Protein AF-A0AAV5KIX1-F1 (afdb_monomer)

Structure (mmCIF, N/CA/C/O backbone):
data_AF-A0AAV5KIX1-F1
#
_entry.id   AF-A0AAV5KIX1-F1
#
loop_
_atom_site.group_PDB
_atom_site.id
_atom_site.type_symbol
_atom_site.label_atom_id
_atom_site.label_alt_id
_atom_site.label_comp_id
_atom_site.label_asym_id
_atom_site.label_entity_id
_atom_site.label_seq_id
_atom_site.pdbx_PDB_ins_code
_atom_site.Cartn_x
_atom_site.Cartn_y
_atom_site.Cartn_z
_atom_site.occupancy
_atom_site.B_iso_or_equiv
_atom_site.auth_seq_id
_atom_site.auth_comp_id
_atom_site.auth_asym_id
_atom_site.auth_atom_id
_atom_site.pdbx_PDB_model_num
ATOM 1 N N . MET A 1 1 ? 51.586 -8.099 -49.760 1.00 73.31 1 MET A N 1
ATOM 2 C CA . MET A 1 1 ? 50.317 -7.514 -49.269 1.00 73.31 1 MET A CA 1
ATOM 3 C C . MET A 1 1 ? 50.149 -6.145 -49.907 1.00 73.31 1 MET A C 1
ATOM 5 O O . MET A 1 1 ? 51.036 -5.314 -49.736 1.00 73.31 1 MET A O 1
ATOM 9 N N . THR A 1 2 ? 49.080 -5.936 -50.672 1.00 96.75 2 THR A N 1
ATOM 10 C CA . THR A 1 2 ? 48.838 -4.678 -51.402 1.00 96.75 2 THR A CA 1
ATOM 11 C C . THR A 1 2 ? 48.360 -3.567 -50.458 1.00 96.75 2 THR A C 1
ATOM 13 O O . THR A 1 2 ? 47.894 -3.835 -49.346 1.00 96.75 2 THR A O 1
ATOM 16 N N . ALA A 1 3 ? 48.478 -2.304 -50.882 1.00 96.44 3 ALA A N 1
ATOM 17 C CA . ALA A 1 3 ? 48.000 -1.152 -50.108 1.00 96.44 3 ALA A CA 1
ATOM 18 C C . ALA A 1 3 ? 46.496 -1.257 -49.783 1.00 96.44 3 ALA A C 1
ATOM 20 O O . ALA A 1 3 ? 46.071 -0.962 -48.666 1.00 96.44 3 ALA A O 1
ATOM 21 N N . GLU A 1 4 ? 45.708 -1.781 -50.720 1.00 96.56 4 GLU A N 1
ATOM 22 C CA . GLU A 1 4 ? 44.271 -1.994 -50.555 1.00 96.56 4 GLU A CA 1
ATOM 23 C C . GLU A 1 4 ? 43.946 -3.032 -49.468 1.00 96.56 4 GLU A C 1
ATOM 25 O O . GLU A 1 4 ? 43.082 -2.806 -48.620 1.00 96.56 4 GLU A O 1
ATOM 30 N N . GLN A 1 5 ? 44.688 -4.145 -49.419 1.00 97.06 5 GLN A N 1
ATOM 31 C CA . GLN A 1 5 ? 44.529 -5.157 -48.369 1.00 97.06 5 GLN A CA 1
ATOM 32 C C . GLN A 1 5 ? 44.803 -4.575 -46.972 1.00 97.06 5 GLN A C 1
ATOM 34 O O . GLN A 1 5 ? 44.091 -4.894 -46.017 1.00 97.06 5 GLN A O 1
ATOM 39 N N . ARG A 1 6 ? 45.796 -3.682 -46.846 1.00 96.94 6 ARG A N 1
ATOM 40 C CA . ARG A 1 6 ? 46.077 -2.972 -45.585 1.00 96.94 6 ARG A CA 1
ATOM 41 C C . ARG A 1 6 ? 44.932 -2.033 -45.199 1.00 96.94 6 ARG A C 1
ATOM 43 O O . ARG A 1 6 ? 44.524 -2.037 -44.040 1.00 96.94 6 ARG A O 1
ATOM 50 N N . ALA A 1 7 ? 44.389 -1.276 -46.154 1.00 97.19 7 ALA A N 1
ATOM 51 C CA . ALA A 1 7 ? 43.260 -0.376 -45.916 1.00 97.19 7 ALA A CA 1
ATOM 52 C C . ALA A 1 7 ? 42.011 -1.136 -45.438 1.00 97.19 7 ALA A C 1
ATOM 54 O O . ALA A 1 7 ? 41.431 -0.776 -44.412 1.00 97.19 7 ALA A O 1
ATOM 55 N N . ARG A 1 8 ? 41.658 -2.249 -46.099 1.00 97.56 8 ARG A N 1
ATOM 56 C CA . ARG A 1 8 ? 40.534 -3.110 -45.690 1.00 97.56 8 ARG A CA 1
ATOM 57 C C . ARG A 1 8 ? 40.723 -3.668 -44.277 1.00 97.56 8 ARG A C 1
ATOM 59 O O . ARG A 1 8 ? 39.806 -3.596 -43.462 1.00 97.56 8 ARG A O 1
ATOM 66 N N . ARG A 1 9 ? 41.922 -4.166 -43.947 1.00 97.19 9 ARG A N 1
ATOM 67 C CA . ARG A 1 9 ? 42.233 -4.666 -42.594 1.00 97.19 9 ARG A CA 1
ATOM 68 C C . ARG A 1 9 ? 42.094 -3.573 -41.531 1.00 97.19 9 ARG A C 1
ATOM 70 O O . ARG A 1 9 ? 41.553 -3.830 -40.456 1.00 97.19 9 ARG A O 1
ATOM 77 N N . ASN A 1 10 ? 42.561 -2.361 -41.823 1.00 97.56 10 ASN A N 1
ATOM 78 C CA . ASN A 1 10 ? 42.445 -1.228 -40.907 1.00 97.56 10 ASN A CA 1
ATOM 79 C C . ASN A 1 10 ? 40.988 -0.817 -40.684 1.00 97.56 10 ASN A C 1
ATOM 81 O O . ASN A 1 10 ? 40.610 -0.548 -39.544 1.00 97.56 10 ASN A O 1
ATOM 85 N N . GLU A 1 11 ? 40.162 -0.825 -41.730 1.00 98.06 11 GLU A N 1
ATOM 86 C CA . GLU A 1 11 ? 38.740 -0.503 -41.600 1.00 98.06 11 GLU A CA 1
ATOM 87 C C . GLU A 1 11 ? 37.986 -1.567 -40.791 1.00 98.06 11 GLU A C 1
ATOM 89 O O . GLU A 1 11 ? 37.253 -1.221 -39.866 1.00 98.06 11 GLU A O 1
ATOM 94 N N . ILE A 1 12 ? 38.249 -2.860 -41.019 1.00 97.94 12 ILE A N 1
ATOM 95 C CA . ILE A 1 12 ? 37.683 -3.948 -40.200 1.00 97.94 12 ILE A CA 1
ATOM 96 C C . ILE A 1 12 ? 38.060 -3.767 -38.722 1.00 97.94 12 ILE A C 1
ATOM 98 O O . ILE A 1 12 ? 37.201 -3.830 -37.840 1.00 97.94 12 ILE A O 1
ATOM 102 N N . ASN A 1 13 ? 39.332 -3.473 -38.437 1.00 97.75 13 ASN A N 1
ATOM 103 C CA . ASN A 1 13 ? 39.791 -3.211 -37.073 1.00 97.75 13 ASN A CA 1
ATOM 104 C C . ASN A 1 13 ? 39.105 -1.981 -36.462 1.00 97.75 13 ASN A C 1
ATOM 106 O O . ASN A 1 13 ? 38.747 -1.993 -35.282 1.00 97.75 13 ASN A O 1
ATOM 110 N N . ARG A 1 14 ? 38.899 -0.919 -37.248 1.00 98.06 14 ARG A N 1
ATOM 111 C CA . ARG A 1 14 ? 38.199 0.294 -36.814 1.00 98.06 14 ARG A CA 1
ATOM 112 C C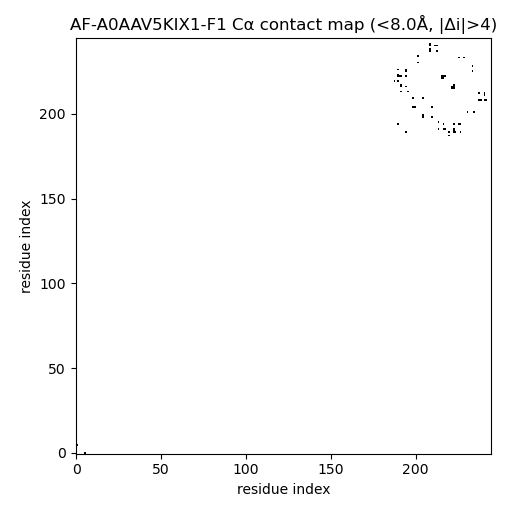 . ARG A 1 14 ? 36.746 -0.004 -36.455 1.00 98.06 14 ARG A C 1
ATOM 114 O O . ARG A 1 14 ? 36.297 0.424 -35.393 1.00 98.06 14 ARG A O 1
ATOM 121 N N . GLN A 1 15 ? 36.032 -0.747 -37.296 1.00 97.81 15 GLN A N 1
ATOM 122 C CA . GLN A 1 15 ? 34.640 -1.127 -37.047 1.00 97.81 15 GLN A CA 1
ATOM 123 C C . GLN A 1 15 ? 34.518 -2.068 -35.847 1.00 97.81 15 GLN A C 1
ATOM 125 O O . GLN A 1 15 ? 33.671 -1.853 -34.983 1.00 97.81 15 GLN A O 1
ATOM 130 N N . SER A 1 16 ? 35.433 -3.032 -35.708 1.00 97.81 16 SER A N 1
ATOM 131 C CA . SER A 1 16 ? 35.498 -3.902 -34.528 1.00 97.81 16 SER A CA 1
ATOM 132 C C . SER A 1 16 ? 35.703 -3.099 -33.236 1.00 97.81 16 SER A C 1
ATOM 134 O O . SER A 1 16 ? 34.993 -3.313 -32.255 1.00 97.81 16 SER A O 1
ATOM 136 N N . ARG A 1 17 ? 36.610 -2.109 -33.238 1.00 97.88 17 ARG A N 1
ATOM 137 C CA . ARG A 1 17 ? 36.827 -1.213 -32.086 1.00 97.88 17 ARG A CA 1
ATOM 138 C C . ARG A 1 17 ? 35.599 -0.360 -31.769 1.00 97.88 17 ARG A C 1
ATOM 140 O O . ARG A 1 17 ? 35.278 -0.202 -30.596 1.00 97.88 17 ARG A O 1
ATOM 147 N N . LYS A 1 18 ? 34.906 0.172 -32.783 1.00 98.00 18 LYS A N 1
ATOM 148 C CA . LYS A 1 18 ? 33.653 0.924 -32.594 1.00 98.00 18 LYS A CA 1
ATOM 149 C C . LYS A 1 18 ? 32.563 0.047 -31.978 1.00 98.00 18 LYS A C 1
ATOM 151 O O . LYS A 1 18 ? 31.965 0.459 -30.992 1.00 98.00 18 LYS A O 1
ATOM 156 N N . LYS A 1 19 ? 32.364 -1.169 -32.501 1.00 98.00 19 LYS A N 1
ATOM 157 C CA . LYS A 1 19 ? 31.385 -2.128 -31.970 1.00 98.00 19 LYS A CA 1
ATOM 158 C C . LYS A 1 19 ? 31.661 -2.445 -30.500 1.00 98.00 19 LYS A C 1
ATOM 160 O O . LYS A 1 19 ? 30.783 -2.246 -29.671 1.00 98.00 19 LYS A O 1
ATOM 165 N N . LYS A 1 20 ? 32.903 -2.821 -30.168 1.00 98.31 20 LYS A N 1
ATOM 166 C CA . LYS A 1 20 ? 33.315 -3.090 -28.779 1.00 98.31 20 LYS A CA 1
ATOM 167 C C . LYS A 1 20 ? 33.136 -1.874 -27.870 1.00 98.31 20 LYS A C 1
ATOM 169 O O . LYS A 1 20 ? 32.725 -2.016 -26.727 1.00 98.31 20 LYS A O 1
ATOM 174 N N . LYS A 1 21 ? 33.435 -0.667 -28.360 1.00 98.25 21 LYS A N 1
ATOM 175 C CA . LYS A 1 21 ? 33.237 0.566 -27.587 1.00 98.25 21 LYS A CA 1
ATOM 176 C C . LYS A 1 21 ? 31.757 0.801 -27.272 1.00 98.25 21 LYS A C 1
ATOM 178 O O . LYS A 1 21 ? 31.450 1.153 -26.140 1.00 98.25 21 LYS A O 1
ATOM 183 N N . ASN A 1 22 ? 30.871 0.604 -28.246 1.00 98.25 22 ASN A N 1
ATOM 184 C CA . ASN A 1 22 ? 29.431 0.762 -28.046 1.00 98.25 22 ASN A CA 1
ATOM 185 C C . ASN A 1 22 ? 28.890 -0.275 -27.055 1.00 98.25 22 ASN A C 1
ATOM 187 O O . ASN A 1 22 ? 28.155 0.091 -26.150 1.00 98.25 22 ASN A O 1
ATOM 191 N N . GLU A 1 23 ? 29.331 -1.527 -27.167 1.00 98.50 23 GLU A N 1
ATOM 192 C CA . GLU A 1 23 ? 28.972 -2.604 -26.236 1.00 98.50 23 GLU A CA 1
ATOM 193 C C . GLU A 1 23 ? 29.415 -2.291 -24.795 1.00 98.50 23 GLU A C 1
ATOM 195 O O . GLU A 1 23 ? 28.655 -2.469 -23.849 1.00 98.50 23 GLU A O 1
ATOM 200 N N . VAL A 1 24 ? 30.616 -1.731 -24.612 1.00 98.56 24 VAL A N 1
ATOM 201 C CA . VAL A 1 24 ? 31.089 -1.282 -23.291 1.00 98.56 24 VAL A CA 1
ATOM 202 C C . VAL A 1 24 ? 30.255 -0.124 -22.741 1.00 98.56 24 VAL A C 1
ATOM 204 O O . VAL A 1 24 ? 30.020 -0.076 -21.536 1.00 98.56 24 VAL A O 1
ATOM 207 N N . ILE A 1 25 ? 29.827 0.819 -23.585 1.00 98.56 25 ILE A N 1
ATOM 208 C CA . ILE A 1 25 ? 28.947 1.918 -23.158 1.00 98.56 25 ILE A CA 1
ATOM 209 C C . ILE A 1 25 ? 27.599 1.350 -22.705 1.00 98.56 25 ILE A C 1
ATOM 211 O O . ILE A 1 25 ? 27.168 1.638 -21.596 1.00 98.56 25 ILE A O 1
ATOM 215 N N . GLU A 1 26 ? 27.004 0.462 -23.500 1.00 98.56 26 GLU A N 1
ATOM 216 C CA . GLU A 1 26 ? 25.732 -0.182 -23.172 1.00 98.56 26 GLU A CA 1
ATOM 217 C C . GLU A 1 26 ? 25.805 -0.970 -21.854 1.00 98.56 26 GLU A C 1
ATOM 219 O O . GLU A 1 26 ? 24.922 -0.853 -21.005 1.00 98.56 26 GLU A O 1
ATOM 224 N N . MET A 1 27 ? 26.880 -1.736 -21.637 1.00 98.56 27 MET A N 1
ATOM 225 C CA . MET A 1 27 ? 27.087 -2.452 -20.375 1.00 98.56 27 MET A CA 1
ATOM 226 C C . MET A 1 27 ? 27.254 -1.504 -19.184 1.00 98.56 27 MET A C 1
ATOM 228 O O . MET A 1 27 ? 26.762 -1.804 -18.099 1.00 98.56 27 MET A O 1
ATOM 232 N N . LYS A 1 28 ? 27.922 -0.359 -19.364 1.00 98.56 28 LYS A N 1
ATOM 233 C CA . LYS A 1 28 ? 28.059 0.649 -18.303 1.00 98.56 28 LYS A CA 1
ATOM 234 C C . LYS A 1 28 ? 26.725 1.285 -17.942 1.00 98.56 28 LYS A C 1
ATOM 236 O O . LYS A 1 28 ? 26.455 1.457 -16.758 1.00 98.56 28 LYS A O 1
ATOM 241 N N . ASP A 1 29 ? 25.899 1.595 -18.933 1.00 98.62 29 ASP A N 1
ATOM 242 C CA . ASP A 1 29 ? 24.577 2.174 -18.700 1.00 98.62 29 ASP A CA 1
ATOM 243 C C . ASP A 1 29 ? 23.663 1.171 -17.982 1.00 98.62 29 ASP A C 1
ATOM 245 O O . ASP A 1 29 ? 22.997 1.528 -17.011 1.00 98.62 29 ASP A O 1
ATOM 249 N N . LYS A 1 30 ? 23.708 -0.110 -18.378 1.00 98.56 30 LYS A N 1
ATOM 250 C CA . LYS A 1 30 ? 23.016 -1.206 -17.677 1.00 98.56 30 LYS A CA 1
ATOM 251 C C . LYS A 1 30 ? 23.495 -1.368 -16.234 1.00 98.56 30 LYS A C 1
ATOM 253 O O . LYS A 1 30 ? 22.672 -1.494 -15.333 1.00 98.56 30 LYS A O 1
ATOM 258 N N . LEU A 1 31 ? 24.809 -1.335 -16.003 1.00 98.62 31 LEU A N 1
ATOM 259 C CA . LEU A 1 31 ? 25.380 -1.448 -14.660 1.00 98.62 31 LEU A CA 1
ATOM 260 C C . LEU A 1 31 ? 24.960 -0.275 -13.772 1.00 98.62 31 LEU A C 1
ATOM 262 O O . LEU A 1 31 ? 24.566 -0.486 -12.631 1.00 98.62 31 LEU A O 1
ATOM 266 N N . LYS A 1 32 ? 24.997 0.948 -14.310 1.00 98.56 32 LYS A N 1
ATOM 267 C CA . LYS A 1 32 ? 24.552 2.143 -13.594 1.00 98.56 32 LYS A CA 1
ATOM 268 C C . LYS A 1 32 ? 23.068 2.059 -13.240 1.00 98.56 32 LYS A C 1
ATOM 270 O O . LYS A 1 32 ? 22.705 2.337 -12.106 1.00 98.56 32 LYS A O 1
ATOM 275 N N . LYS A 1 33 ? 22.228 1.614 -14.181 1.00 98.50 33 LYS A N 1
ATOM 276 C CA . LYS A 1 33 ? 20.798 1.400 -13.932 1.00 98.50 33 LYS A CA 1
ATOM 277 C C . LYS A 1 33 ? 20.568 0.411 -12.784 1.00 98.50 33 LYS A C 1
ATOM 279 O O . LYS A 1 33 ? 19.817 0.724 -11.870 1.00 98.50 33 LYS A O 1
ATOM 284 N N . HIS A 1 34 ? 21.256 -0.730 -12.791 1.00 98.56 34 HIS A N 1
ATOM 285 C CA . HIS A 1 34 ? 21.171 -1.695 -11.692 1.00 98.56 34 HIS A CA 1
ATOM 286 C C . HIS A 1 34 ? 21.693 -1.142 -10.360 1.00 98.56 34 HIS A C 1
ATOM 288 O O . HIS A 1 34 ? 21.155 -1.466 -9.306 1.00 98.56 34 HIS A O 1
ATOM 294 N N . GLU A 1 35 ? 22.729 -0.304 -10.377 1.00 98.62 35 GLU A N 1
ATOM 295 C CA . GLU A 1 35 ? 23.225 0.349 -9.164 1.00 98.62 35 GLU A CA 1
ATOM 296 C C . GLU A 1 35 ? 22.175 1.294 -8.561 1.00 98.62 35 GLU A C 1
ATOM 298 O O . GLU A 1 35 ? 21.973 1.297 -7.345 1.00 98.62 35 GLU A O 1
ATOM 303 N N . ASP A 1 36 ? 21.488 2.066 -9.403 1.00 98.44 36 ASP A N 1
ATOM 304 C CA . ASP A 1 36 ? 20.423 2.973 -8.979 1.00 98.44 36 ASP A CA 1
ATOM 305 C C . ASP A 1 36 ? 19.189 2.193 -8.480 1.00 98.44 36 ASP A C 1
ATOM 307 O O . ASP A 1 36 ? 18.645 2.527 -7.428 1.00 98.44 36 ASP A O 1
ATOM 311 N N . GLU A 1 37 ? 18.815 1.091 -9.144 1.00 98.56 37 GLU A N 1
ATOM 312 C CA . GLU A 1 37 ? 17.777 0.156 -8.670 1.00 98.56 37 GLU A CA 1
ATOM 313 C C . GLU A 1 37 ? 18.120 -0.413 -7.281 1.00 98.56 37 GLU A C 1
ATOM 315 O O . GLU A 1 37 ? 17.289 -0.397 -6.375 1.00 98.56 37 GLU A O 1
ATOM 320 N N . MET A 1 38 ? 19.366 -0.847 -7.067 1.00 98.38 38 MET A N 1
ATOM 321 C CA . MET A 1 38 ? 19.819 -1.362 -5.769 1.00 98.38 38 MET A CA 1
ATOM 322 C C . MET A 1 38 ? 19.827 -0.293 -4.672 1.00 98.38 38 MET A C 1
ATOM 324 O O . MET A 1 38 ? 19.583 -0.608 -3.507 1.00 98.38 38 MET A O 1
ATOM 328 N N . LYS A 1 39 ? 20.119 0.969 -5.007 1.00 98.50 39 LYS A N 1
ATOM 329 C CA . LYS A 1 39 ? 20.003 2.082 -4.052 1.00 98.50 39 LYS A CA 1
ATOM 330 C C . LYS A 1 39 ? 18.547 2.328 -3.679 1.00 98.50 39 LYS A C 1
ATOM 332 O O . LYS A 1 39 ? 18.270 2.485 -2.495 1.00 98.50 39 LYS A O 1
ATOM 337 N N . ASN A 1 40 ? 17.644 2.301 -4.656 1.00 98.31 40 ASN A N 1
ATOM 338 C CA . ASN A 1 40 ? 16.217 2.469 -4.410 1.00 98.31 40 ASN A CA 1
ATOM 339 C C . ASN A 1 40 ? 15.672 1.372 -3.485 1.00 98.31 40 ASN A C 1
ATOM 341 O O . ASN A 1 40 ? 15.064 1.678 -2.467 1.00 98.31 40 ASN A O 1
ATOM 345 N N . LEU A 1 41 ? 16.007 0.106 -3.760 1.00 98.31 41 LEU A N 1
ATOM 346 C CA . LEU A 1 41 ? 15.606 -1.026 -2.915 1.00 98.31 41 LEU A CA 1
ATOM 347 C C . LEU A 1 41 ? 16.143 -0.925 -1.480 1.00 98.31 41 LEU A C 1
ATOM 349 O O . LEU A 1 41 ? 15.484 -1.349 -0.536 1.00 98.31 41 LEU A O 1
ATOM 353 N N . ARG A 1 42 ? 17.342 -0.362 -1.284 1.00 98.38 42 ARG A N 1
ATOM 354 C CA . ARG A 1 42 ? 17.883 -0.130 0.067 1.00 98.38 42 ARG A CA 1
ATOM 355 C C . ARG A 1 42 ? 17.103 0.933 0.832 1.00 98.38 42 ARG A C 1
ATOM 357 O O . ARG A 1 42 ? 16.966 0.791 2.042 1.00 98.38 42 ARG A O 1
ATOM 364 N N . ILE A 1 43 ? 16.638 1.978 0.148 1.00 98.19 43 ILE A N 1
ATOM 365 C CA . ILE A 1 43 ? 15.811 3.030 0.750 1.00 98.19 43 ILE A CA 1
ATOM 366 C C . ILE A 1 43 ? 14.453 2.445 1.135 1.00 98.19 43 ILE A C 1
ATOM 368 O O . ILE A 1 43 ? 14.080 2.520 2.300 1.00 98.19 43 ILE A O 1
ATOM 372 N N . GLU A 1 44 ? 13.787 1.765 0.202 1.00 97.94 44 GLU A N 1
ATOM 373 C CA . GLU A 1 44 ? 12.492 1.116 0.439 1.00 97.94 44 GLU A CA 1
ATOM 374 C C . GLU A 1 44 ? 12.564 0.108 1.598 1.00 97.94 44 GLU A C 1
ATOM 376 O O . GLU A 1 44 ? 11.713 0.095 2.485 1.00 97.94 44 GLU A O 1
ATOM 381 N N . ASN A 1 45 ? 13.632 -0.695 1.665 1.00 97.69 45 ASN A N 1
ATOM 382 C CA . ASN A 1 45 ? 13.824 -1.624 2.776 1.00 97.69 45 ASN A CA 1
ATOM 383 C C . ASN A 1 45 ? 14.051 -0.903 4.117 1.00 97.69 45 ASN A C 1
ATOM 385 O O . ASN A 1 45 ? 13.598 -1.386 5.149 1.00 97.69 45 ASN A O 1
ATOM 389 N N . ALA A 1 46 ? 14.733 0.246 4.131 1.00 98.19 46 ALA A N 1
ATOM 390 C CA . ALA A 1 46 ? 14.911 1.031 5.353 1.00 98.19 46 ALA A CA 1
ATOM 391 C C . ALA A 1 46 ? 13.586 1.645 5.842 1.00 98.19 46 ALA A C 1
ATOM 393 O O . ALA A 1 46 ? 13.314 1.628 7.042 1.00 98.19 46 ALA A O 1
ATOM 394 N N . GLU A 1 47 ? 12.749 2.137 4.926 1.00 97.62 47 GLU A N 1
ATOM 395 C CA . GLU A 1 47 ? 11.405 2.643 5.233 1.00 97.62 47 GLU A CA 1
ATOM 396 C C . GLU A 1 47 ? 10.504 1.536 5.793 1.00 97.62 47 GLU A C 1
ATOM 398 O O . GLU A 1 47 ? 9.811 1.738 6.791 1.00 97.62 47 GLU A O 1
ATOM 403 N N . LEU A 1 48 ? 10.570 0.341 5.203 1.00 97.94 48 LEU A N 1
ATOM 404 C CA . LEU A 1 48 ? 9.815 -0.824 5.653 1.00 97.94 48 LEU A CA 1
ATOM 405 C C . LEU A 1 48 ? 10.232 -1.265 7.063 1.00 97.94 48 LEU A C 1
ATOM 407 O O . LEU A 1 48 ? 9.371 -1.542 7.900 1.00 97.94 48 LEU A O 1
ATOM 411 N N . GLU A 1 49 ? 11.532 -1.301 7.360 1.00 97.75 49 GLU A N 1
ATOM 412 C CA . GLU A 1 49 ? 12.012 -1.629 8.708 1.00 97.75 49 GLU A CA 1
ATOM 413 C C . GLU A 1 49 ? 11.599 -0.566 9.732 1.00 97.75 49 GLU A C 1
ATOM 415 O O . GLU A 1 49 ? 11.163 -0.915 10.829 1.00 97.75 49 GLU A O 1
ATOM 420 N N . HIS A 1 50 ? 11.646 0.719 9.370 1.00 97.75 50 HIS A N 1
ATOM 421 C CA . HIS A 1 50 ? 11.139 1.789 10.230 1.00 97.75 50 HIS A CA 1
ATOM 422 C C . HIS A 1 50 ? 9.635 1.630 10.510 1.00 97.75 50 HIS A C 1
ATOM 424 O O . HIS A 1 50 ? 9.204 1.723 11.659 1.00 97.75 50 HIS A O 1
ATOM 430 N N . ALA A 1 51 ? 8.832 1.326 9.484 1.00 97.56 51 ALA A N 1
ATOM 431 C CA . ALA A 1 51 ? 7.399 1.084 9.639 1.00 97.56 51 ALA A CA 1
ATOM 432 C C . ALA A 1 51 ? 7.108 -0.122 10.549 1.00 97.56 51 ALA A C 1
ATOM 434 O O . ALA A 1 51 ? 6.216 -0.053 11.392 1.00 97.56 51 ALA A O 1
ATOM 435 N N . LYS A 1 52 ? 7.881 -1.212 10.438 1.00 97.94 52 LYS A N 1
ATOM 436 C CA . LYS A 1 52 ? 7.749 -2.370 11.338 1.00 97.94 52 LYS A CA 1
ATOM 437 C C . LYS A 1 52 ? 8.047 -2.023 12.791 1.00 97.94 52 LYS A C 1
ATOM 439 O O . LYS A 1 52 ? 7.320 -2.482 13.666 1.00 97.94 52 LYS A O 1
ATOM 444 N N . VAL A 1 53 ? 9.100 -1.244 13.046 1.00 98.12 53 VAL A N 1
ATOM 445 C CA . VAL A 1 53 ? 9.436 -0.799 14.406 1.00 98.12 53 VAL A CA 1
ATOM 446 C C . VAL A 1 53 ? 8.303 0.058 14.967 1.00 98.12 53 VAL A C 1
ATOM 448 O O . VAL A 1 53 ? 7.807 -0.245 16.046 1.00 98.12 53 VAL A O 1
ATOM 451 N N . SER A 1 54 ? 7.818 1.035 14.194 1.00 97.56 54 SER A N 1
ATOM 452 C CA . SER A 1 54 ? 6.695 1.897 14.588 1.00 97.56 54 SER A CA 1
ATOM 453 C C . SER A 1 54 ? 5.432 1.095 14.922 1.00 97.56 54 SER A C 1
ATOM 455 O O . SER A 1 54 ? 4.830 1.298 15.971 1.00 97.56 54 SER A O 1
ATOM 457 N N . MET A 1 55 ? 5.042 0.138 14.071 1.00 97.19 55 MET A N 1
ATOM 458 C CA . MET A 1 55 ? 3.891 -0.733 14.349 1.00 97.19 55 MET A CA 1
ATOM 459 C C . MET A 1 55 ? 4.123 -1.629 15.573 1.00 97.19 55 MET A C 1
ATOM 461 O O . MET A 1 55 ? 3.190 -1.912 16.321 1.00 97.19 55 MET A O 1
ATOM 465 N N . GLY A 1 56 ? 5.360 -2.082 15.793 1.00 97.81 56 GLY A N 1
ATOM 466 C CA . GLY A 1 56 ? 5.730 -2.848 16.982 1.00 97.81 56 GLY A CA 1
ATOM 467 C C . GLY A 1 56 ? 5.545 -2.049 18.274 1.00 97.81 56 GLY A C 1
ATOM 468 O O . GLY A 1 56 ? 4.994 -2.573 19.242 1.00 97.81 56 GLY A O 1
ATOM 469 N N . GLU A 1 57 ? 5.942 -0.776 18.276 1.00 97.44 57 GLU A N 1
ATOM 470 C CA . GLU A 1 57 ? 5.743 0.141 19.405 1.00 97.44 57 GLU A CA 1
ATOM 471 C C . GLU A 1 57 ? 4.252 0.402 19.671 1.00 97.44 57 GLU A C 1
ATOM 473 O O . GLU A 1 57 ? 3.810 0.344 20.820 1.00 97.44 57 GLU A O 1
ATOM 478 N N . GLU A 1 58 ? 3.450 0.612 18.622 1.00 97.50 58 GLU A N 1
ATOM 479 C CA . GLU A 1 58 ? 1.995 0.773 18.746 1.00 97.50 58 GLU A CA 1
ATOM 480 C C . GLU A 1 58 ? 1.322 -0.477 19.331 1.00 97.50 58 GLU A C 1
ATOM 482 O O . GLU A 1 58 ? 0.493 -0.371 20.238 1.00 97.50 58 GLU A O 1
ATOM 487 N N . LEU A 1 59 ? 1.707 -1.673 18.874 1.00 97.69 59 LEU A N 1
ATOM 488 C CA . LEU A 1 59 ? 1.202 -2.936 19.422 1.00 97.69 59 LE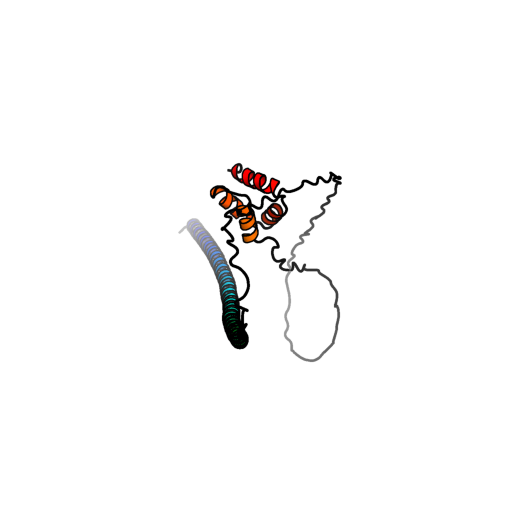U A CA 1
ATOM 489 C C . LEU A 1 59 ? 1.581 -3.114 20.895 1.00 97.69 59 LEU A C 1
ATOM 491 O O . LEU A 1 59 ? 0.765 -3.586 21.693 1.00 97.69 59 LEU A O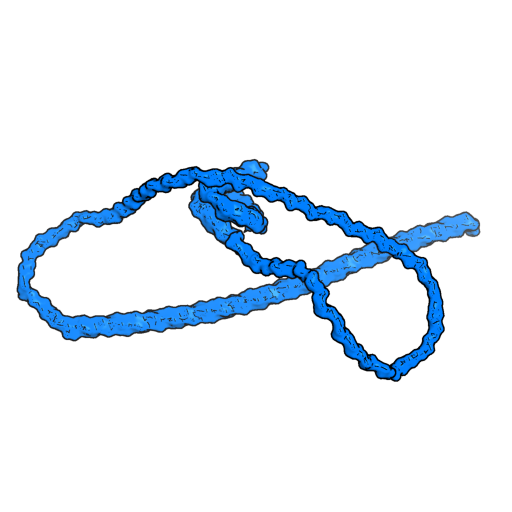 1
ATOM 495 N N . GLN A 1 60 ? 2.794 -2.716 21.279 1.00 98.00 60 GLN A N 1
ATOM 496 C CA . GLN A 1 60 ? 3.223 -2.749 22.673 1.00 98.00 60 GLN A CA 1
ATOM 497 C C . GLN A 1 60 ? 2.402 -1.779 23.535 1.00 98.00 60 GLN A C 1
ATOM 499 O O . GLN A 1 60 ? 1.957 -2.152 24.622 1.00 98.00 60 GLN A O 1
ATOM 504 N N . ALA A 1 61 ? 2.144 -0.564 23.042 1.00 97.56 61 ALA A N 1
ATOM 505 C CA . ALA A 1 61 ? 1.308 0.416 23.730 1.00 97.56 61 ALA A CA 1
ATOM 506 C C . ALA A 1 61 ? -0.139 -0.078 23.892 1.00 97.56 61 ALA A C 1
ATOM 508 O O . ALA A 1 61 ? -0.703 0.011 24.983 1.00 97.56 61 ALA A O 1
ATOM 509 N N . LEU A 1 62 ? -0.725 -0.660 22.840 1.00 97.81 62 LEU A N 1
ATOM 510 C CA . LEU A 1 62 ? -2.063 -1.256 22.892 1.00 97.81 62 LEU A CA 1
ATOM 511 C C . LEU A 1 62 ? -2.140 -2.419 23.884 1.00 97.81 62 LEU A C 1
ATOM 513 O O . LEU A 1 62 ? -3.120 -2.529 24.620 1.00 97.81 62 LEU A O 1
ATOM 517 N N . THR A 1 63 ? -1.100 -3.252 23.945 1.00 97.50 63 THR A N 1
ATOM 518 C CA . THR A 1 63 ? -1.015 -4.348 24.922 1.00 97.50 63 THR A CA 1
ATOM 519 C C . THR A 1 63 ? -1.010 -3.802 26.350 1.00 97.50 63 THR A C 1
ATOM 521 O O . THR A 1 63 ? -1.802 -4.244 27.175 1.00 97.50 63 THR A O 1
ATOM 524 N N . ALA A 1 64 ? -0.215 -2.765 26.625 1.00 98.19 64 ALA A N 1
ATOM 525 C CA . ALA A 1 64 ? -0.186 -2.133 27.944 1.00 98.19 64 ALA A CA 1
ATOM 526 C C . ALA A 1 64 ? -1.538 -1.504 28.336 1.00 98.19 64 ALA A C 1
ATOM 528 O O . ALA A 1 64 ? -1.955 -1.589 29.492 1.00 98.19 64 ALA A O 1
ATOM 529 N N . VAL A 1 65 ? -2.246 -0.887 27.382 1.00 98.38 65 VAL A N 1
ATOM 530 C CA . VAL A 1 65 ? -3.599 -0.351 27.615 1.00 98.38 65 VAL A CA 1
ATOM 531 C C . VAL A 1 65 ? -4.591 -1.477 27.915 1.00 98.38 65 VAL A C 1
ATOM 533 O O . VAL A 1 65 ? -5.395 -1.338 28.835 1.00 98.38 65 VAL A O 1
ATOM 536 N N . LYS A 1 66 ? -4.521 -2.594 27.183 1.00 98.44 66 LYS A N 1
ATOM 537 C CA . LYS A 1 66 ? -5.359 -3.775 27.420 1.00 98.44 66 LYS A CA 1
ATOM 538 C C . LYS A 1 66 ? -5.159 -4.327 28.831 1.00 98.44 66 LYS A C 1
ATOM 540 O O . LYS A 1 66 ? -6.142 -4.509 29.542 1.00 98.44 66 LYS A O 1
ATOM 545 N N . ASP A 1 67 ? -3.911 -4.530 29.242 1.00 98.19 67 ASP A N 1
ATOM 546 C CA . ASP A 1 67 ? -3.578 -5.068 30.567 1.00 98.19 67 ASP A CA 1
ATOM 547 C C . ASP A 1 67 ? -4.080 -4.145 31.687 1.00 98.19 67 ASP A C 1
ATOM 549 O O . ASP A 1 67 ? -4.616 -4.603 32.698 1.00 98.19 67 ASP A O 1
ATOM 553 N N . LYS A 1 68 ? -3.979 -2.824 31.485 1.00 98.44 68 LYS A N 1
ATOM 554 C CA . LYS A 1 68 ? -4.528 -1.841 32.422 1.00 98.44 68 LYS A CA 1
ATOM 555 C C . LYS A 1 68 ? -6.054 -1.933 32.523 1.00 98.44 68 LYS A C 1
ATOM 557 O O . LYS A 1 68 ? -6.579 -1.970 33.629 1.00 98.44 68 LYS A O 1
ATOM 562 N N . LEU A 1 69 ? -6.761 -2.007 31.395 1.00 98.31 69 LEU A N 1
ATOM 563 C CA . LEU A 1 69 ? -8.223 -2.132 31.389 1.00 98.31 69 LEU A CA 1
ATOM 564 C C . LEU A 1 69 ? -8.701 -3.442 32.028 1.00 98.31 69 LEU A C 1
ATOM 566 O O . LEU A 1 69 ? -9.720 -3.447 32.713 1.00 98.31 69 LEU A O 1
ATOM 570 N N . GLU A 1 70 ? -7.978 -4.546 31.825 1.00 98.50 70 GLU A N 1
ATOM 571 C CA . GLU A 1 70 ? -8.272 -5.822 32.491 1.00 98.50 70 GLU A CA 1
ATOM 572 C C . GLU A 1 70 ? -8.094 -5.720 34.012 1.00 98.50 70 GLU A C 1
ATOM 574 O O . GLU A 1 70 ? -8.937 -6.223 34.756 1.00 98.50 70 GLU A O 1
ATOM 579 N N . SER A 1 71 ? -7.053 -5.020 34.472 1.00 98.44 71 SER A N 1
ATOM 580 C CA . SER A 1 71 ? -6.848 -4.726 35.894 1.00 98.44 71 SER A CA 1
ATOM 581 C C . SER A 1 71 ? -7.982 -3.873 36.472 1.00 98.44 71 SER A C 1
ATOM 583 O O . SER A 1 71 ? -8.565 -4.249 37.489 1.00 98.44 71 SER A O 1
ATOM 585 N N . ASP A 1 72 ? -8.330 -2.762 35.815 1.00 98.44 72 ASP A N 1
ATOM 586 C CA . ASP A 1 72 ? -9.397 -1.853 36.260 1.00 98.44 72 ASP A CA 1
ATOM 587 C C . ASP A 1 72 ? -10.753 -2.589 36.322 1.00 98.44 72 ASP A C 1
ATOM 589 O O . ASP A 1 72 ? -11.532 -2.433 37.264 1.00 98.44 72 ASP A O 1
ATOM 593 N N . LEU A 1 73 ? -11.035 -3.455 35.341 1.00 98.44 73 LEU A N 1
ATOM 594 C CA . LEU A 1 73 ? -12.247 -4.273 35.314 1.00 98.44 73 LEU A CA 1
ATOM 595 C C . LEU A 1 73 ? -12.334 -5.224 36.517 1.00 98.44 73 LEU A C 1
ATOM 597 O O . LEU A 1 73 ? -13.423 -5.442 37.052 1.00 98.44 73 LEU A O 1
ATOM 601 N N . GLU A 1 74 ? -11.214 -5.813 36.932 1.00 98.44 74 GLU A N 1
ATOM 602 C CA . GLU A 1 74 ? -11.183 -6.719 38.079 1.00 98.44 74 GLU A CA 1
ATOM 603 C C . GLU A 1 74 ? -11.379 -5.971 39.405 1.00 98.44 74 GLU A C 1
ATOM 605 O O . GLU A 1 74 ? -12.100 -6.452 40.283 1.00 98.44 74 GLU A O 1
ATOM 610 N N . GLU A 1 75 ? -10.841 -4.754 39.522 1.00 98.31 75 GLU A N 1
ATOM 611 C CA . GLU A 1 75 ? -11.098 -3.867 40.660 1.00 98.31 75 GLU A CA 1
ATOM 612 C C . GLU A 1 75 ? -12.592 -3.524 40.772 1.00 98.31 75 GLU A C 1
ATOM 614 O O . GLU A 1 75 ? -13.197 -3.731 41.829 1.00 98.31 75 GLU A O 1
ATOM 619 N N . PHE A 1 76 ? -13.233 -3.133 39.664 1.00 98.50 76 PHE A N 1
ATOM 620 C CA . PHE A 1 76 ? -14.674 -2.856 39.643 1.00 98.50 76 PHE A CA 1
ATOM 621 C C . PHE A 1 76 ? -15.528 -4.070 40.026 1.00 98.50 76 PHE A C 1
ATOM 623 O O . PHE A 1 76 ? -16.526 -3.928 40.741 1.00 98.50 76 PHE A O 1
ATOM 630 N N . LYS A 1 77 ? -15.162 -5.282 39.585 1.00 98.06 77 LYS A N 1
ATOM 631 C CA . LYS A 1 77 ? -15.861 -6.505 40.020 1.00 98.06 77 LYS A CA 1
ATOM 632 C C . LYS A 1 77 ? -15.733 -6.706 41.525 1.00 98.06 77 LYS A C 1
ATOM 634 O O . LYS A 1 77 ? -16.729 -7.017 42.179 1.00 98.06 77 LYS A O 1
ATOM 639 N N . GLN A 1 78 ? -14.541 -6.492 42.077 1.00 98.38 78 GLN A N 1
ATOM 640 C CA . GLN A 1 78 ? -14.305 -6.630 43.508 1.00 98.38 78 GLN A CA 1
ATOM 641 C C . GLN A 1 78 ? -15.131 -5.617 44.317 1.00 98.38 78 GLN A C 1
ATOM 643 O O . GLN A 1 78 ? -15.704 -5.971 45.348 1.00 98.38 78 GLN A O 1
ATOM 648 N N . GLU A 1 79 ? -15.223 -4.366 43.862 1.00 98.38 79 GLU A N 1
ATOM 649 C CA . GLU A 1 79 ? -16.066 -3.341 44.490 1.00 98.38 79 GLU A CA 1
ATOM 650 C C . GLU A 1 79 ? -17.552 -3.694 44.438 1.00 98.38 79 GLU A C 1
ATOM 652 O O . GLU A 1 79 ? -18.241 -3.620 45.460 1.00 98.38 79 GLU A O 1
ATOM 657 N N . ARG A 1 80 ? -18.042 -4.146 43.278 1.00 98.25 80 ARG A N 1
ATOM 658 C CA . ARG A 1 80 ? -19.417 -4.633 43.120 1.00 98.25 80 ARG A CA 1
ATOM 659 C C . ARG A 1 80 ? -19.722 -5.755 44.112 1.00 98.25 80 ARG A C 1
ATOM 661 O O . ARG A 1 80 ? -20.778 -5.749 44.741 1.00 98.25 80 ARG A O 1
ATOM 668 N N . ASP A 1 81 ? -18.810 -6.709 44.270 1.00 98.06 81 ASP A N 1
ATOM 669 C CA . ASP A 1 81 ? -19.007 -7.852 45.162 1.00 98.06 81 ASP A CA 1
ATOM 670 C C . ASP A 1 81 ? -19.001 -7.430 46.639 1.00 98.06 81 ASP A C 1
ATOM 672 O O . ASP A 1 81 ? -19.848 -7.890 47.410 1.00 98.06 81 ASP A O 1
ATOM 676 N N . LYS A 1 82 ? -18.133 -6.482 47.023 1.00 97.88 82 LYS A N 1
ATOM 677 C CA . LYS A 1 82 ? -18.162 -5.852 48.357 1.00 97.88 82 LYS A CA 1
ATOM 678 C C . LYS A 1 82 ? -19.501 -5.155 48.616 1.00 97.88 82 LYS A C 1
ATOM 680 O O . LYS A 1 82 ? -20.083 -5.334 49.686 1.00 97.88 82 LYS A O 1
ATOM 685 N N . LEU A 1 83 ? -20.009 -4.391 47.647 1.00 97.69 83 LEU A N 1
ATOM 686 C CA . LEU A 1 83 ? -21.284 -3.682 47.775 1.00 97.69 83 LEU A CA 1
ATOM 687 C C . LEU A 1 83 ? -22.470 -4.653 47.878 1.00 97.69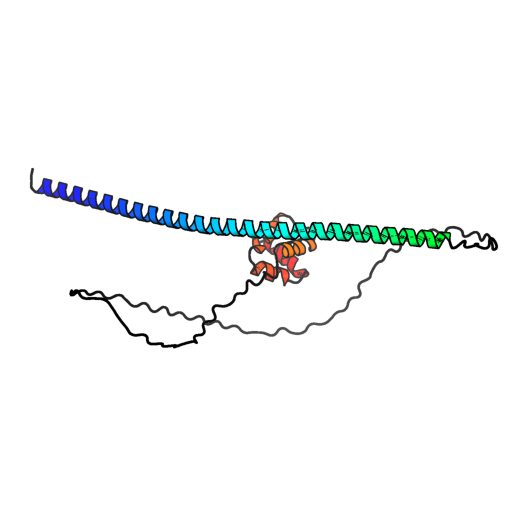 83 LEU A C 1
ATOM 689 O O . LEU A 1 83 ? -23.354 -4.464 48.713 1.00 97.69 83 LEU A O 1
ATOM 693 N N . ASN A 1 84 ? -22.467 -5.727 47.086 1.00 97.25 84 ASN A N 1
ATOM 694 C CA . ASN A 1 84 ? -23.472 -6.786 47.167 1.00 97.25 84 ASN A CA 1
ATOM 695 C C . ASN A 1 84 ? -23.465 -7.482 48.534 1.00 97.25 84 ASN A C 1
ATOM 697 O O . ASN A 1 84 ? -24.530 -7.714 49.107 1.00 97.25 84 ASN A O 1
ATOM 701 N N . ALA A 1 85 ? -22.285 -7.785 49.083 1.00 96.81 85 ALA A N 1
ATOM 702 C CA . ALA A 1 85 ? -22.162 -8.357 50.421 1.00 96.81 85 ALA A CA 1
ATOM 703 C C . ALA A 1 85 ? -22.708 -7.404 51.499 1.00 96.81 85 ALA A C 1
ATOM 705 O O . ALA A 1 85 ? -23.465 -7.828 52.372 1.00 96.81 85 ALA A O 1
ATOM 706 N N . PHE A 1 86 ? -22.394 -6.109 51.398 1.00 96.38 86 PHE A N 1
ATOM 707 C CA . PHE A 1 86 ? -22.925 -5.084 52.298 1.00 96.38 86 PHE A CA 1
ATOM 708 C C . PHE A 1 86 ? -24.459 -4.992 52.241 1.00 96.38 86 PHE A C 1
ATOM 710 O O . PHE A 1 86 ? -25.119 -4.941 53.279 1.00 96.38 86 PHE A O 1
ATOM 717 N N . LEU A 1 87 ? -25.045 -5.040 51.040 1.00 94.38 87 LEU A N 1
ATOM 718 C CA . LEU A 1 87 ? -26.499 -5.063 50.862 1.00 94.38 87 LEU A CA 1
ATOM 719 C C . LEU A 1 87 ? -27.145 -6.298 51.500 1.00 94.38 87 LEU A C 1
ATOM 721 O O . LEU A 1 87 ? -28.184 -6.169 52.148 1.00 94.38 87 LEU A O 1
ATOM 725 N N . GLN A 1 88 ? -26.542 -7.481 51.348 1.00 93.88 88 GLN A N 1
ATOM 726 C CA . GLN A 1 88 ? -27.048 -8.696 51.990 1.00 93.88 88 GLN A CA 1
ATOM 727 C C . GLN A 1 88 ? -27.027 -8.601 53.517 1.00 93.88 88 GLN A C 1
ATOM 729 O O . GLN A 1 88 ? -27.941 -9.114 54.156 1.00 93.88 88 GLN A O 1
ATOM 734 N N . GLU A 1 89 ? -26.034 -7.937 54.107 1.00 93.62 89 GLU A N 1
ATOM 735 C CA . GLU A 1 89 ? -25.971 -7.750 55.559 1.00 93.62 89 GLU A CA 1
ATOM 736 C C . GLU A 1 89 ? -27.071 -6.805 56.062 1.00 93.62 89 GLU A C 1
ATOM 738 O O . GLU A 1 89 ? -27.819 -7.153 56.974 1.00 93.62 89 GLU A O 1
ATOM 743 N N . LEU A 1 90 ? -27.282 -5.674 55.378 1.00 90.88 90 LEU A N 1
ATOM 744 C CA . LEU A 1 90 ? -28.384 -4.753 55.691 1.00 90.88 90 LEU A CA 1
ATOM 745 C C . LEU A 1 90 ? -29.772 -5.403 55.579 1.00 90.88 90 LEU A C 1
ATOM 747 O O . LEU A 1 90 ? -30.713 -4.984 56.257 1.00 90.88 90 LEU A O 1
ATOM 751 N N . LEU A 1 91 ? -29.921 -6.391 54.694 1.00 87.94 91 LEU A N 1
ATOM 752 C CA . LEU A 1 91 ? -31.150 -7.169 54.539 1.00 87.94 91 LEU A CA 1
ATOM 753 C C . LEU A 1 91 ? -31.368 -8.160 55.689 1.00 87.94 91 LEU A C 1
ATOM 755 O O . LEU A 1 91 ? -32.521 -8.417 56.022 1.00 87.94 91 LEU A O 1
ATOM 759 N N . LYS A 1 92 ? -30.305 -8.689 56.307 1.00 85.19 92 LYS A N 1
ATOM 760 C CA . LYS A 1 92 ? -30.409 -9.572 57.483 1.00 85.19 92 LYS A CA 1
ATOM 761 C C . LYS A 1 92 ? -30.764 -8.800 58.750 1.00 85.19 92 LYS A C 1
ATOM 763 O O . LYS A 1 92 ? -31.583 -9.272 59.528 1.00 85.19 92 LYS A O 1
ATOM 768 N N . ASP A 1 93 ? -30.192 -7.610 58.933 1.00 75.12 93 ASP A N 1
ATOM 769 C CA . ASP A 1 93 ? -30.446 -6.771 60.116 1.00 75.12 93 ASP A CA 1
ATOM 770 C C . ASP A 1 93 ? -31.875 -6.218 60.151 1.00 75.12 93 ASP A C 1
ATOM 772 O O . ASP A 1 93 ? -32.428 -5.896 61.207 1.00 75.12 93 ASP A O 1
ATOM 776 N N . LYS A 1 94 ? -32.514 -6.139 58.984 1.00 65.81 94 LYS A N 1
ATOM 777 C CA . LYS A 1 94 ? -33.944 -5.893 58.875 1.00 65.81 94 LYS A CA 1
ATOM 778 C C . LYS A 1 94 ? -34.681 -7.221 58.990 1.00 65.81 94 LYS A C 1
ATOM 780 O O . LYS A 1 94 ? -35.186 -7.740 57.997 1.00 65.81 94 LYS A O 1
ATOM 785 N N . ASP A 1 95 ? -34.852 -7.691 60.225 1.00 59.91 95 ASP A N 1
ATOM 786 C CA . ASP A 1 95 ? -36.005 -8.509 60.610 1.00 59.91 95 ASP A CA 1
ATOM 787 C C . ASP A 1 95 ? -37.278 -7.689 60.335 1.00 59.91 95 ASP A C 1
ATOM 789 O O . ASP A 1 95 ? -37.922 -7.122 61.225 1.00 59.91 95 ASP A O 1
ATOM 793 N N . PHE A 1 96 ? -37.646 -7.585 59.057 1.00 55.19 96 PHE A N 1
ATOM 794 C CA . PHE A 1 96 ? -38.979 -7.225 58.632 1.00 55.19 96 PHE A CA 1
ATOM 795 C C . PHE A 1 96 ? -39.868 -8.325 59.202 1.00 55.19 96 PHE A C 1
ATOM 797 O O . PHE A 1 96 ? -40.093 -9.369 58.588 1.00 55.19 96 PHE A O 1
ATOM 804 N N . LYS A 1 97 ? -40.388 -8.091 60.411 1.00 56.12 97 LYS A N 1
ATOM 805 C CA . LYS A 1 97 ? -41.640 -8.683 60.863 1.00 56.12 97 LYS A CA 1
ATOM 806 C C . LYS A 1 97 ? -42.690 -8.240 59.856 1.00 56.12 97 LYS A C 1
ATOM 808 O O . LYS A 1 97 ? -43.406 -7.267 60.070 1.00 56.12 97 LYS A O 1
ATOM 813 N N . PHE A 1 98 ? -42.751 -8.941 58.729 1.00 50.41 98 PHE A N 1
ATOM 814 C CA . PHE A 1 98 ? -43.923 -8.961 57.892 1.00 50.41 98 PHE A CA 1
ATOM 815 C C . PHE A 1 98 ? -45.034 -9.418 58.827 1.00 50.41 98 PHE A C 1
ATOM 817 O O . PHE A 1 98 ? -45.030 -10.549 59.322 1.00 50.41 98 PHE A O 1
ATOM 824 N N . ILE A 1 99 ? -45.905 -8.480 59.184 1.00 52.12 99 ILE A N 1
ATOM 825 C CA . ILE A 1 99 ? -47.102 -8.758 59.953 1.00 52.12 99 ILE A CA 1
ATOM 826 C C . ILE A 1 99 ? -47.848 -9.810 59.133 1.00 52.12 99 ILE A C 1
ATOM 828 O O . ILE A 1 99 ? -48.408 -9.517 58.081 1.00 52.12 99 ILE A O 1
ATOM 832 N N . LYS A 1 100 ? -47.793 -11.070 59.580 1.00 48.81 100 LYS A N 1
ATOM 833 C CA . LYS A 1 100 ? -48.703 -12.128 59.141 1.00 48.81 100 LYS A CA 1
ATOM 834 C C . LYS A 1 100 ? -50.097 -11.712 59.599 1.00 48.81 100 LYS A C 1
ATOM 836 O O . LYS A 1 100 ? -50.551 -12.109 60.666 1.00 48.81 100 LYS A O 1
ATOM 841 N N . GLY A 1 101 ? -50.745 -10.859 58.829 1.00 52.53 101 GLY A N 1
ATOM 842 C CA . GLY A 1 101 ? -52.084 -10.385 59.112 1.00 52.53 101 GLY A CA 1
ATOM 843 C C . GLY A 1 101 ? -52.602 -9.631 57.907 1.00 52.53 101 GLY A C 1
ATOM 844 O O . GLY A 1 101 ? -52.236 -8.479 57.716 1.00 52.53 101 GLY A O 1
ATOM 845 N N . GLY A 1 102 ? -53.432 -10.293 57.107 1.00 52.75 102 GLY A N 1
ATOM 846 C CA . GLY A 1 102 ? -54.199 -9.628 56.058 1.00 52.75 102 GLY A CA 1
ATOM 847 C C . GLY A 1 102 ? -54.296 -10.434 54.776 1.00 52.75 102 GLY A C 1
ATOM 848 O O . GLY A 1 102 ? -53.476 -10.274 53.886 1.00 52.75 102 GLY A O 1
ATOM 849 N N . ASP A 1 103 ? -55.315 -11.285 54.741 1.00 51.22 103 ASP A N 1
ATOM 850 C CA . ASP A 1 103 ? -56.076 -11.725 53.574 1.00 51.22 103 ASP A CA 1
ATOM 851 C C . ASP A 1 103 ? -55.388 -12.402 52.382 1.00 51.22 103 ASP A C 1
ATOM 853 O O . ASP A 1 103 ? -54.741 -11.820 51.515 1.00 51.22 103 ASP A O 1
ATOM 857 N N . LYS A 1 104 ? -55.722 -13.692 52.292 1.00 53.44 104 LYS A N 1
ATOM 858 C CA . LYS A 1 104 ? -55.776 -14.481 51.068 1.00 53.44 104 LYS A CA 1
ATOM 859 C C . LYS A 1 104 ? -56.802 -13.843 50.121 1.00 53.44 104 LYS A C 1
ATOM 861 O O . LYS A 1 104 ? -57.975 -14.198 50.161 1.00 53.44 104 LYS A O 1
ATOM 866 N N . HIS A 1 105 ? -56.378 -12.914 49.277 1.00 48.50 105 HIS A N 1
ATOM 867 C CA . HIS A 1 105 ? -57.111 -12.633 48.049 1.00 48.50 105 HIS A CA 1
ATOM 868 C C . HIS A 1 105 ? -56.512 -13.475 46.926 1.00 48.50 105 HIS A C 1
ATOM 870 O O . HIS A 1 105 ? -55.352 -13.306 46.553 1.00 48.50 105 HIS A O 1
ATOM 876 N N . ASP A 1 106 ? -57.324 -14.405 46.428 1.00 53.94 106 ASP A N 1
ATOM 877 C CA . ASP A 1 106 ? -57.088 -15.214 45.238 1.00 53.94 106 ASP A CA 1
ATOM 878 C C . ASP A 1 106 ? -56.877 -14.309 44.012 1.00 53.94 106 ASP A C 1
ATOM 880 O O . ASP A 1 106 ? -57.808 -13.989 43.273 1.00 53.94 106 ASP A O 1
ATOM 884 N N . MET A 1 107 ? -55.640 -13.873 43.786 1.00 56.19 107 MET A N 1
ATOM 885 C CA . MET A 1 107 ? -55.239 -13.239 42.533 1.00 56.19 107 MET A CA 1
ATOM 886 C C . MET A 1 107 ? -54.868 -14.338 41.540 1.00 56.19 107 MET A C 1
ATOM 888 O O . MET A 1 107 ? -53.757 -14.863 41.499 1.00 56.19 107 MET A O 1
ATOM 892 N N . LYS A 1 108 ? -55.888 -14.709 40.769 1.00 60.12 108 LYS A N 1
ATOM 893 C CA . LYS A 1 108 ? -55.826 -15.521 39.557 1.00 60.12 108 LYS A CA 1
ATOM 894 C C . LYS A 1 108 ? -54.762 -14.949 38.599 1.00 60.12 108 LYS A C 1
ATOM 896 O O . LYS A 1 108 ? -54.758 -13.738 38.387 1.00 60.12 108 LYS A O 1
ATOM 901 N N . PRO A 1 109 ? -53.896 -15.773 37.985 1.00 50.56 109 PRO A N 1
ATOM 902 C CA . PRO A 1 109 ? -52.901 -15.274 37.046 1.00 50.56 109 PRO A CA 1
ATOM 903 C C . PRO A 1 109 ? -53.593 -14.881 35.733 1.00 50.56 109 PRO A C 1
ATOM 905 O O . PRO A 1 109 ? -54.048 -15.748 34.987 1.00 50.56 109 PRO A O 1
ATOM 908 N N . THR A 1 110 ? -53.711 -13.580 35.456 1.00 50.53 110 THR A N 1
ATOM 909 C CA . THR A 1 110 ? -54.018 -13.088 34.108 1.00 50.53 110 THR A CA 1
ATOM 910 C C . THR A 1 110 ? -52.737 -13.113 33.291 1.00 50.53 110 THR A C 1
ATOM 912 O O . THR A 1 110 ? -51.833 -12.300 33.472 1.00 50.53 110 THR A O 1
ATOM 915 N N . GLN A 1 111 ? -52.677 -14.133 32.444 1.00 59.75 111 GLN A N 1
ATOM 916 C CA . GLN A 1 111 ? -51.849 -14.203 31.252 1.00 59.75 111 GLN A CA 1
ATOM 917 C C . GLN A 1 111 ? -52.216 -13.027 30.324 1.00 59.75 111 GLN A C 1
ATOM 919 O O . GLN A 1 111 ? -53.353 -12.564 30.369 1.00 59.75 111 GLN A O 1
ATOM 924 N N . ASP A 1 112 ? -51.260 -12.610 29.496 1.00 55.34 112 ASP A N 1
ATOM 925 C CA . ASP A 1 112 ? -51.359 -11.605 28.422 1.00 55.34 112 ASP A CA 1
ATOM 926 C C . ASP A 1 112 ? -50.909 -10.185 28.812 1.00 55.34 112 ASP A C 1
ATOM 928 O O . ASP A 1 112 ? -51.576 -9.452 29.533 1.00 55.34 112 ASP A O 1
ATOM 932 N N . HIS A 1 113 ? -49.724 -9.780 28.348 1.00 49.72 113 HIS A N 1
ATOM 933 C CA . HIS A 1 113 ? -49.564 -9.142 27.036 1.00 49.72 113 HIS A CA 1
ATOM 934 C C . HIS A 1 113 ? -48.072 -8.882 26.761 1.00 49.72 113 HIS A C 1
ATOM 936 O O . HIS A 1 113 ? -47.385 -8.216 27.533 1.00 49.72 113 HIS A O 1
ATOM 942 N N . SER A 1 114 ? -47.573 -9.423 25.647 1.00 55.22 114 SER A N 1
ATOM 943 C CA . SER A 1 114 ? -46.322 -8.987 25.023 1.00 55.22 114 SER A CA 1
ATOM 944 C C . SER A 1 114 ? -46.489 -7.558 24.491 1.00 55.22 114 SER A C 1
ATOM 946 O O . SER A 1 114 ? -47.466 -7.319 23.777 1.00 55.22 114 SER A O 1
ATOM 948 N N . PRO A 1 115 ? -45.567 -6.623 24.770 1.00 53.69 115 PRO A N 1
ATOM 949 C CA . PRO A 1 115 ? -45.521 -5.357 24.059 1.00 53.69 115 PRO A CA 1
ATOM 950 C C . PRO A 1 115 ? -44.828 -5.585 22.711 1.00 53.69 115 PRO A C 1
ATOM 952 O O . PRO A 1 115 ? -43.631 -5.862 22.641 1.00 53.69 115 PRO A O 1
ATOM 955 N N . SER A 1 116 ? -45.618 -5.541 21.642 1.00 48.06 116 SER A N 1
ATOM 956 C CA . SER A 1 116 ? -45.127 -5.293 20.291 1.00 48.06 116 SER A CA 1
ATOM 957 C C . SER A 1 116 ? -45.132 -3.783 20.094 1.00 48.06 116 SER A C 1
ATOM 959 O O . SER A 1 116 ? -46.191 -3.192 19.894 1.00 48.06 116 SER A O 1
ATOM 961 N N . ASP A 1 117 ? -43.959 -3.168 20.206 1.00 46.53 117 ASP A N 1
ATOM 962 C CA . ASP A 1 117 ? -43.757 -1.769 19.853 1.00 46.53 117 ASP A CA 1
ATOM 963 C C . ASP A 1 117 ? -43.678 -1.659 18.320 1.00 46.53 117 ASP A C 1
ATOM 965 O O . ASP A 1 117 ? -42.662 -1.990 17.711 1.00 46.53 117 ASP A O 1
ATOM 969 N N . GLU A 1 118 ? -44.777 -1.231 17.693 1.00 52.50 118 GLU A N 1
ATOM 970 C CA . GLU A 1 118 ? -44.758 -0.651 16.347 1.00 52.50 118 GLU A CA 1
ATOM 971 C C . GLU A 1 118 ? -44.654 0.875 16.472 1.00 52.50 118 GLU A C 1
ATOM 973 O O . GLU A 1 118 ? -45.635 1.569 16.754 1.00 52.50 118 GLU A O 1
ATOM 978 N N . GLU A 1 119 ? -43.448 1.408 16.267 1.00 47.25 119 GLU A N 1
ATOM 979 C CA . GLU A 1 119 ? -43.235 2.840 16.068 1.00 47.25 119 GLU A CA 1
ATOM 980 C C . GLU A 1 119 ? -43.620 3.229 14.633 1.00 47.25 119 GLU A C 1
ATOM 982 O O . GLU A 1 119 ? -42.928 2.947 13.656 1.00 47.25 119 GLU A O 1
ATOM 987 N N . SER A 1 120 ? -44.761 3.907 14.525 1.00 51.22 120 SER A N 1
ATOM 988 C CA . SER A 1 120 ? -45.242 4.565 13.314 1.00 51.22 120 SER A CA 1
ATOM 989 C C . SER A 1 120 ? -44.509 5.901 13.132 1.00 51.22 120 SER A C 1
ATOM 991 O O . SER A 1 120 ? -44.737 6.852 13.881 1.00 51.22 120 SER A O 1
ATOM 993 N N . HIS A 1 121 ? -43.646 5.993 12.119 1.00 40.03 121 HIS A N 1
ATOM 994 C CA . HIS A 1 121 ? -42.974 7.235 11.735 1.00 40.03 121 HIS A CA 1
ATOM 995 C C . HIS A 1 121 ? -43.955 8.223 11.092 1.00 40.03 121 HIS A C 1
ATOM 997 O O . HIS A 1 121 ? -44.556 7.951 10.055 1.00 40.03 121 HIS A O 1
ATOM 1003 N N . SER A 1 122 ? -44.097 9.394 11.714 1.00 53.31 122 SER A N 1
ATOM 1004 C CA . SER A 1 122 ? -44.808 10.546 11.168 1.00 53.31 122 SER A CA 1
ATOM 1005 C C . SER A 1 122 ? -43.957 11.268 10.124 1.00 53.31 122 SER A C 1
ATOM 1007 O O . SER A 1 122 ? -42.869 11.762 10.428 1.00 53.31 122 SER A O 1
ATOM 1009 N N . GLU A 1 123 ? -44.508 11.362 8.921 1.00 57.78 123 GLU A N 1
ATOM 1010 C CA . GLU A 1 123 ? -44.067 12.200 7.813 1.00 57.78 123 GLU A CA 1
ATOM 1011 C C . GLU A 1 123 ? -43.962 13.674 8.233 1.00 57.78 123 GLU A C 1
ATOM 1013 O O . GLU A 1 123 ? -44.851 14.223 8.892 1.00 57.78 123 GLU A O 1
ATOM 1018 N N . LYS A 1 124 ? -42.896 14.351 7.797 1.00 56.75 124 LYS A N 1
ATOM 1019 C CA . LYS A 1 124 ? -42.915 15.809 7.692 1.00 56.75 124 LYS A CA 1
ATOM 1020 C C . LYS A 1 124 ? -42.127 16.272 6.478 1.00 56.75 124 LYS A C 1
ATOM 1022 O O . LYS A 1 124 ? -40.901 16.330 6.482 1.00 56.75 124 LYS A O 1
ATOM 1027 N N . GLU A 1 125 ? -42.895 16.600 5.448 1.00 59.69 125 GLU A N 1
ATOM 1028 C CA . GLU A 1 125 ? -42.483 17.362 4.281 1.00 59.69 125 GLU A CA 1
ATOM 1029 C C . GLU A 1 125 ? -41.896 18.724 4.683 1.00 59.69 125 GLU A C 1
ATOM 1031 O O . GLU A 1 125 ? -42.506 19.477 5.444 1.00 59.69 125 GLU A O 1
ATOM 1036 N N . ILE A 1 126 ? -40.745 19.063 4.105 1.00 51.91 126 ILE A N 1
ATOM 1037 C CA . ILE A 1 126 ? -40.303 20.435 3.820 1.00 51.91 126 ILE A CA 1
ATOM 1038 C C . ILE A 1 126 ? -39.532 20.365 2.494 1.00 51.91 126 ILE A C 1
ATOM 1040 O O . ILE A 1 126 ? -38.485 19.741 2.394 1.00 51.91 126 ILE A O 1
ATOM 1044 N N . SER A 1 127 ? -40.205 20.688 1.392 1.00 54.00 127 SER A N 1
ATOM 1045 C CA . SER A 1 127 ? -40.242 22.010 0.752 1.00 54.00 127 SER A CA 1
ATOM 1046 C C . SER A 1 127 ? -38.920 22.399 0.088 1.00 54.00 127 SER A C 1
ATOM 1048 O O . SER A 1 127 ? -37.941 22.749 0.739 1.00 54.00 127 SER A O 1
ATOM 1050 N N . ALA A 1 128 ? -38.972 22.374 -1.243 1.00 54.41 128 ALA A N 1
ATOM 1051 C CA . ALA A 1 128 ? -37.965 22.806 -2.198 1.00 54.41 128 ALA A CA 1
ATOM 1052 C C . ALA A 1 128 ? -37.484 24.254 -1.990 1.00 54.41 128 ALA A C 1
ATOM 1054 O O . ALA A 1 128 ? -38.252 25.122 -1.569 1.00 54.41 128 ALA A O 1
ATOM 1055 N N . GLY A 1 129 ? -36.234 24.520 -2.379 1.00 39.28 129 GLY A N 1
ATOM 1056 C CA . GLY A 1 129 ? -35.679 25.871 -2.429 1.00 39.28 129 GLY A CA 1
ATOM 1057 C C . GLY A 1 129 ? -34.299 25.956 -3.087 1.00 39.28 129 GLY A C 1
ATOM 1058 O O . GLY A 1 129 ? -33.293 25.914 -2.398 1.00 39.28 129 GLY A O 1
ATOM 1059 N N . ASN A 1 130 ? -34.318 26.104 -4.413 1.00 44.59 130 ASN A N 1
ATOM 1060 C CA . ASN A 1 130 ? -33.388 26.795 -5.317 1.00 44.59 130 ASN A CA 1
ATOM 1061 C C . ASN A 1 130 ? -31.864 26.545 -5.310 1.00 44.59 130 ASN A C 1
ATOM 1063 O O . ASN A 1 130 ? -31.116 26.924 -4.417 1.00 44.59 130 ASN A O 1
ATOM 1067 N N . PHE A 1 131 ? -31.457 26.050 -6.480 1.00 43.12 131 PHE A N 1
ATOM 1068 C CA . PHE A 1 131 ? -30.147 25.999 -7.116 1.00 43.12 131 PHE A CA 1
ATOM 1069 C C . PHE A 1 131 ? -29.768 27.364 -7.726 1.00 43.12 131 PHE A C 1
ATOM 1071 O O . PHE A 1 131 ? -30.564 27.934 -8.472 1.00 43.12 131 PHE A O 1
ATOM 1078 N N . ASP A 1 132 ? -28.559 27.843 -7.435 1.00 48.94 132 ASP A N 1
ATOM 1079 C CA . ASP A 1 132 ? -27.812 28.894 -8.150 1.00 48.94 132 ASP A CA 1
ATOM 1080 C C . ASP A 1 132 ? -26.327 28.630 -7.812 1.00 48.94 132 ASP A C 1
ATOM 1082 O O . ASP A 1 132 ? -26.002 28.471 -6.640 1.00 48.94 132 ASP A O 1
ATOM 1086 N N . GLY A 1 133 ? -25.363 28.432 -8.707 1.00 44.25 133 GLY A N 1
ATOM 1087 C CA . GLY A 1 133 ? -25.268 28.759 -10.121 1.00 44.25 133 GLY A CA 1
ATOM 1088 C C . GLY A 1 133 ? -23.927 29.471 -10.348 1.00 44.25 133 GLY A C 1
ATOM 1089 O O . GLY A 1 133 ? -23.829 30.654 -10.057 1.00 44.25 133 GLY A O 1
ATOM 1090 N N . GLY A 1 134 ? -22.918 28.760 -10.875 1.00 41.97 134 GLY A N 1
ATOM 1091 C CA . GLY A 1 134 ? -21.665 29.327 -11.419 1.00 41.97 134 GLY A CA 1
ATOM 1092 C C . GLY A 1 134 ? -20.638 29.819 -10.381 1.00 41.97 134 GLY A C 1
ATOM 1093 O O . GLY A 1 134 ? -20.978 30.126 -9.252 1.00 41.97 134 GLY A O 1
ATOM 1094 N N . ASP A 1 135 ? -19.343 29.917 -10.662 1.00 43.78 135 ASP A N 1
ATOM 1095 C CA . ASP A 1 135 ? -18.665 29.944 -11.952 1.00 43.78 135 ASP A CA 1
ATOM 1096 C C . ASP A 1 135 ? -17.175 29.598 -11.767 1.00 43.78 135 ASP A C 1
ATOM 1098 O O . ASP A 1 135 ? -16.554 29.892 -10.743 1.00 43.78 135 ASP A O 1
ATOM 1102 N N . SER A 1 136 ? -16.670 28.919 -12.783 1.00 55.88 136 SER A N 1
ATOM 1103 C CA . SER A 1 136 ? -15.309 28.473 -13.066 1.00 55.88 136 SER A CA 1
ATOM 1104 C C . SER A 1 136 ? -14.377 29.608 -13.507 1.00 55.88 136 SER A C 1
ATOM 1106 O O . SER A 1 136 ? -14.867 30.630 -13.958 1.00 55.88 136 SER A O 1
ATOM 1108 N N . GLU A 1 137 ? -13.057 29.370 -13.421 1.00 56.53 137 GLU A N 1
ATOM 1109 C CA . GLU A 1 137 ? -11.939 29.835 -14.293 1.00 56.53 137 GLU A CA 1
ATOM 1110 C C . GLU A 1 137 ? -10.641 29.686 -13.457 1.00 56.53 137 GLU A C 1
ATOM 1112 O O . GLU A 1 137 ? -10.473 30.338 -12.430 1.00 56.53 137 GLU A O 1
ATOM 1117 N N . ASP A 1 138 ? -9.785 28.671 -13.613 1.00 50.25 138 ASP A N 1
ATOM 1118 C CA . ASP A 1 138 ? -8.954 28.243 -14.754 1.00 50.25 138 ASP A CA 1
ATOM 1119 C C . ASP A 1 138 ? -8.011 29.344 -15.276 1.00 50.25 138 ASP A C 1
ATOM 1121 O O . ASP A 1 138 ? -8.439 30.225 -16.005 1.00 50.25 138 ASP A O 1
ATOM 1125 N N . ASP A 1 139 ? -6.728 29.290 -14.881 1.00 48.69 139 ASP A N 1
ATOM 1126 C CA . ASP A 1 139 ? -5.608 29.896 -15.625 1.00 48.69 139 ASP A CA 1
ATOM 1127 C C . ASP A 1 139 ? -4.241 29.447 -15.057 1.00 48.69 139 ASP A C 1
ATOM 1129 O O . ASP A 1 139 ? -3.650 30.053 -14.158 1.00 48.69 139 ASP A O 1
ATOM 1133 N N . ASN A 1 140 ? -3.701 28.358 -15.613 1.00 47.56 140 ASN A N 1
ATOM 1134 C CA . ASN A 1 140 ? -2.300 27.948 -15.463 1.00 47.56 140 ASN A CA 1
ATOM 1135 C C . ASN A 1 140 ? -1.581 28.117 -16.819 1.00 47.56 140 ASN A C 1
ATOM 1137 O O . ASN A 1 140 ? -1.568 27.194 -17.636 1.00 47.56 140 ASN A O 1
ATOM 1141 N N . ASP A 1 141 ? -0.956 29.280 -17.064 1.00 50.28 141 ASP A N 1
ATOM 1142 C CA . ASP A 1 141 ? -0.133 29.523 -18.263 1.00 50.28 141 ASP A CA 1
ATOM 1143 C C . ASP A 1 141 ? 1.366 29.246 -18.028 1.00 50.28 141 ASP A C 1
ATOM 1145 O O . ASP A 1 141 ? 2.026 29.702 -17.090 1.00 50.28 141 ASP A O 1
ATOM 1149 N N . TYR A 1 142 ? 1.896 28.482 -18.973 1.00 45.69 142 TYR A N 1
ATOM 1150 C CA . TYR A 1 142 ? 3.252 28.002 -19.162 1.00 45.69 142 TYR A CA 1
ATOM 1151 C C . TYR A 1 142 ? 4.268 29.129 -19.420 1.00 45.69 142 TYR A C 1
ATOM 1153 O O . TYR A 1 142 ? 4.074 29.962 -20.304 1.00 45.69 142 TYR A O 1
ATOM 1161 N N . LYS A 1 143 ? 5.481 29.035 -18.839 1.00 52.00 143 LYS A N 1
ATOM 1162 C CA . LYS A 1 143 ? 6.727 29.475 -19.522 1.00 52.00 143 LYS A CA 1
ATOM 1163 C C . LYS A 1 143 ? 8.020 29.002 -18.845 1.00 52.00 143 LYS A C 1
ATOM 1165 O O . LYS A 1 143 ? 8.701 29.752 -18.150 1.00 52.00 143 LYS A O 1
ATOM 1170 N N . MET A 1 144 ? 8.477 27.796 -19.185 1.00 42.91 144 MET A N 1
ATOM 1171 C CA . MET A 1 144 ? 9.910 27.481 -19.104 1.00 42.91 144 MET A CA 1
ATOM 1172 C C . MET A 1 144 ? 10.641 28.039 -20.332 1.00 42.91 144 MET A C 1
ATOM 1174 O O . MET A 1 144 ? 10.498 27.545 -21.452 1.00 42.91 144 MET A O 1
ATOM 1178 N N . LYS A 1 145 ? 11.470 29.071 -20.126 1.00 54.72 145 LYS A N 1
ATOM 1179 C CA . LYS A 1 145 ? 12.403 29.590 -21.137 1.00 54.72 145 LYS A CA 1
ATOM 1180 C C . LYS A 1 145 ? 13.796 28.974 -20.981 1.00 54.72 145 LYS A C 1
ATOM 1182 O O . LYS A 1 145 ? 14.585 29.325 -20.115 1.00 54.72 145 LYS A O 1
ATOM 1187 N N . LYS A 1 146 ? 14.091 28.108 -21.944 1.00 52.50 146 LYS A N 1
ATOM 1188 C CA . LYS A 1 146 ? 15.372 27.536 -22.378 1.00 52.50 146 LYS A CA 1
ATOM 1189 C C . LYS A 1 146 ? 16.363 28.601 -22.882 1.00 52.50 146 LYS A C 1
ATOM 1191 O O . LYS A 1 146 ? 16.055 29.235 -23.887 1.00 52.50 146 LYS A O 1
ATOM 1196 N N . LYS A 1 147 ? 17.574 28.719 -22.308 1.00 50.44 147 LYS A N 1
ATOM 1197 C CA . LYS A 1 147 ? 18.806 29.252 -22.962 1.00 50.44 147 LYS A CA 1
ATOM 1198 C C . LYS A 1 147 ? 20.047 28.624 -22.296 1.00 50.44 147 LYS A C 1
ATOM 1200 O O . LYS A 1 147 ? 20.254 28.794 -21.109 1.00 50.44 147 LYS A O 1
ATOM 1205 N N . ARG A 1 148 ? 20.708 27.662 -22.951 1.00 41.66 148 ARG A N 1
ATOM 1206 C CA . ARG A 1 148 ? 21.861 27.785 -23.878 1.00 41.66 148 ARG A CA 1
ATOM 1207 C C . ARG A 1 148 ? 23.214 27.966 -23.173 1.00 41.66 148 ARG A C 1
ATOM 1209 O O . ARG A 1 148 ? 23.532 29.030 -22.665 1.00 41.66 148 ARG A O 1
ATOM 1216 N N . ALA A 1 149 ? 24.012 26.904 -23.268 1.00 43.59 149 ALA A N 1
ATOM 1217 C CA . ALA A 1 149 ? 25.442 26.865 -23.012 1.00 43.59 149 ALA A CA 1
ATOM 1218 C C . ALA A 1 149 ? 26.241 27.643 -24.075 1.00 43.59 149 ALA A C 1
ATOM 1220 O O . ALA A 1 149 ? 25.904 27.603 -25.261 1.00 43.59 149 ALA A O 1
ATOM 1221 N N . ALA A 1 150 ? 27.352 28.246 -23.652 1.00 44.91 150 ALA A N 1
ATOM 1222 C CA . ALA A 1 150 ? 28.471 28.630 -24.507 1.00 44.91 150 ALA A CA 1
ATOM 1223 C C . ALA A 1 150 ? 29.792 28.242 -23.820 1.00 44.91 150 ALA A C 1
ATOM 1225 O O . ALA A 1 150 ? 29.919 28.303 -22.600 1.00 44.91 150 ALA A O 1
ATOM 1226 N N . ARG A 1 151 ? 30.737 27.769 -24.636 1.00 44.94 151 ARG A N 1
ATOM 1227 C CA . ARG A 1 151 ? 32.059 27.227 -24.294 1.00 44.94 151 ARG A CA 1
ATOM 1228 C C . ARG A 1 151 ? 33.122 28.281 -24.613 1.00 44.94 151 ARG A C 1
ATOM 1230 O O . ARG A 1 151 ? 33.024 28.838 -25.699 1.00 44.94 151 ARG A O 1
ATOM 1237 N N . SER A 1 152 ? 34.157 28.410 -23.777 1.00 41.19 152 SER A N 1
ATOM 1238 C CA . SER A 1 152 ? 35.561 28.776 -24.117 1.00 41.19 152 SER A CA 1
ATOM 1239 C C . SER A 1 152 ? 36.302 29.081 -22.800 1.00 41.19 152 SER A C 1
ATOM 1241 O O . SER A 1 152 ? 35.835 29.929 -22.056 1.00 41.19 152 SER A O 1
ATOM 1243 N N . ALA A 1 153 ? 37.254 28.279 -22.311 1.00 41.06 153 ALA A N 1
ATOM 1244 C CA . ALA A 1 153 ? 38.629 27.999 -22.765 1.00 41.06 153 ALA A CA 1
ATOM 1245 C C . ALA A 1 153 ? 39.677 29.015 -22.255 1.00 41.06 153 ALA A C 1
ATOM 1247 O O . ALA A 1 153 ? 39.578 30.188 -22.587 1.00 41.06 153 ALA A O 1
ATOM 1248 N N . SER A 1 154 ? 40.722 28.474 -21.596 1.00 39.81 154 SER A N 1
ATOM 1249 C CA . SER A 1 154 ? 42.042 29.073 -21.269 1.00 39.81 154 SER A CA 1
ATOM 1250 C C . SER A 1 154 ? 42.020 30.227 -20.241 1.00 39.81 154 SER A C 1
ATOM 1252 O O . SER A 1 154 ? 41.084 31.006 -20.249 1.00 39.81 154 SER A O 1
ATOM 1254 N N . SER A 1 155 ? 42.955 30.432 -19.306 1.00 42.12 155 SER A N 1
ATOM 1255 C CA . SER A 1 155 ? 44.383 30.094 -19.209 1.00 42.12 155 SER A CA 1
ATOM 1256 C C . SER A 1 155 ? 44.910 30.301 -17.762 1.00 42.12 155 SER A C 1
ATOM 1258 O O . SER A 1 155 ? 44.209 30.872 -16.936 1.00 42.12 155 SER A O 1
ATOM 1260 N N . GLU A 1 156 ? 46.154 29.857 -17.500 1.00 41.22 156 GLU A N 1
ATOM 1261 C CA . GLU A 1 156 ? 47.106 30.348 -16.463 1.00 41.22 156 GLU A CA 1
ATOM 1262 C C . GLU A 1 156 ? 46.689 30.249 -14.971 1.00 41.22 156 GLU A C 1
ATOM 1264 O O . GLU A 1 156 ?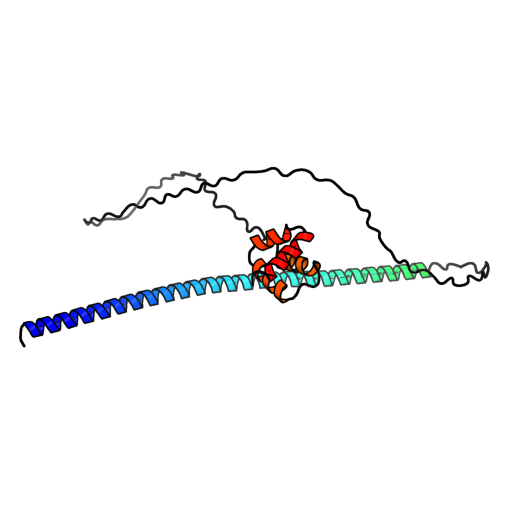 45.744 30.858 -14.509 1.00 41.22 156 GLU A O 1
ATOM 1269 N N . GLY A 1 157 ? 47.333 29.489 -14.079 1.00 39.53 157 GLY A N 1
ATOM 1270 C CA . GLY A 1 157 ? 48.766 29.312 -13.867 1.00 39.53 157 GLY A CA 1
ATOM 1271 C C . GLY A 1 157 ? 49.301 30.333 -12.850 1.00 39.53 157 GLY A C 1
ATOM 1272 O O . GLY A 1 157 ? 49.731 31.394 -13.279 1.00 39.53 157 GLY A O 1
ATOM 1273 N N . ARG A 1 158 ? 49.316 30.009 -11.537 1.00 43.53 158 ARG A N 1
ATOM 1274 C CA . ARG A 1 158 ? 50.397 30.313 -10.552 1.00 43.53 158 ARG A CA 1
ATOM 1275 C C . ARG A 1 158 ? 49.974 30.137 -9.079 1.00 43.53 158 ARG A C 1
ATOM 1277 O O . ARG A 1 158 ? 49.147 30.863 -8.553 1.00 43.53 158 ARG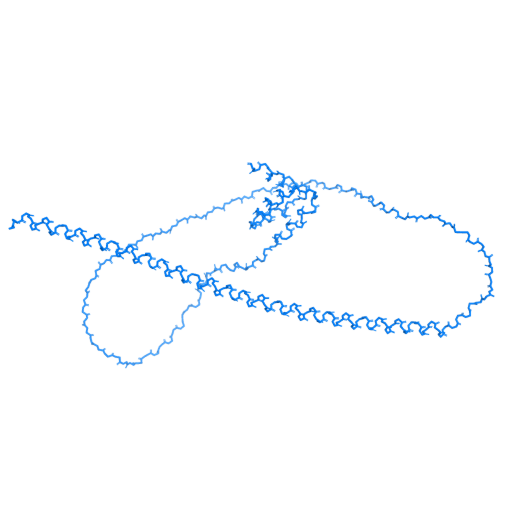 A O 1
ATOM 1284 N N . SER A 1 159 ? 50.638 29.180 -8.429 1.00 43.28 159 SER A N 1
ATOM 1285 C CA . SER A 1 159 ? 51.259 29.238 -7.092 1.00 43.28 159 SER A CA 1
ATOM 1286 C C . SER A 1 159 ? 50.979 30.456 -6.189 1.00 43.28 159 SER A C 1
ATOM 1288 O O . SER A 1 159 ? 51.434 31.556 -6.499 1.00 43.28 159 SER A O 1
ATOM 1290 N N . GLY A 1 160 ? 50.490 30.205 -4.964 1.00 39.22 160 GLY A N 1
ATOM 1291 C CA . GLY A 1 160 ? 50.884 31.010 -3.798 1.00 39.22 160 GLY A CA 1
ATOM 1292 C C . GLY A 1 160 ? 49.893 31.094 -2.630 1.00 39.22 160 GLY A C 1
ATOM 1293 O O . GLY A 1 160 ? 48.979 31.897 -2.677 1.00 39.22 160 GLY A O 1
ATOM 1294 N N . LYS A 1 161 ? 50.208 30.368 -1.544 1.00 40.66 161 LYS A N 1
ATOM 1295 C CA . LYS A 1 161 ? 50.031 30.731 -0.115 1.00 40.66 161 LYS A CA 1
ATOM 1296 C C . LYS A 1 161 ? 48.610 30.993 0.440 1.00 40.66 161 LYS A C 1
ATOM 1298 O O . LYS A 1 161 ? 47.950 31.972 0.131 1.00 40.66 161 LYS A O 1
ATOM 1303 N N . VAL A 1 162 ? 48.246 30.176 1.427 1.00 45.56 162 VAL A N 1
ATOM 1304 C CA . VAL A 1 162 ? 47.298 30.469 2.531 1.00 45.56 162 VAL A CA 1
ATOM 1305 C C . VAL A 1 162 ? 48.144 30.929 3.752 1.00 45.56 162 VAL A C 1
ATOM 1307 O O . VAL A 1 162 ? 49.351 30.662 3.716 1.00 45.56 162 VAL A O 1
ATOM 1310 N N . PRO A 1 163 ? 47.631 31.449 4.897 1.00 57.28 163 PRO A N 1
ATOM 1311 C CA . PRO A 1 163 ? 46.361 32.128 5.253 1.00 57.28 163 PRO A CA 1
ATOM 1312 C C . PRO A 1 163 ? 46.564 33.448 6.056 1.00 57.28 163 PRO A C 1
ATOM 1314 O O . PRO A 1 163 ? 47.645 33.671 6.596 1.00 57.28 163 PRO A O 1
ATOM 1317 N N . LYS A 1 164 ? 45.489 34.238 6.272 1.00 45.69 164 LYS A N 1
ATOM 1318 C CA . LYS A 1 164 ? 44.955 34.665 7.601 1.00 45.69 164 LYS A CA 1
ATOM 1319 C C . LYS A 1 164 ? 44.145 35.982 7.560 1.00 45.69 164 LYS A C 1
ATOM 1321 O O . LYS A 1 164 ? 44.566 36.949 6.946 1.00 45.69 164 LYS A O 1
ATOM 1326 N N . PHE A 1 165 ? 43.070 35.986 8.362 1.00 38.34 165 PHE A N 1
ATOM 1327 C CA . PHE A 1 165 ? 42.276 37.115 8.882 1.00 38.34 165 PHE A CA 1
ATOM 1328 C C . PHE A 1 165 ? 41.420 37.942 7.907 1.00 38.34 165 PHE A C 1
ATOM 1330 O O . PHE A 1 165 ? 41.915 38.842 7.246 1.00 38.34 165 PHE A O 1
ATOM 1337 N N . ALA A 1 166 ? 40.101 37.723 7.959 1.00 46.53 166 ALA A N 1
ATOM 1338 C CA . ALA A 1 166 ? 39.114 38.785 8.189 1.00 46.53 166 ALA A CA 1
ATOM 1339 C C . ALA A 1 166 ? 37.742 38.154 8.476 1.00 46.53 166 ALA A C 1
ATOM 1341 O O . ALA A 1 166 ? 37.112 37.557 7.607 1.00 46.53 166 ALA A O 1
ATOM 1342 N N . CYS A 1 167 ? 37.308 38.276 9.725 1.00 50.47 167 CYS A N 1
ATOM 1343 C CA . CYS A 1 167 ? 35.909 38.241 10.107 1.00 50.47 167 CYS A CA 1
ATOM 1344 C C . CYS A 1 167 ? 35.203 39.463 9.504 1.00 50.47 167 CYS A C 1
ATOM 1346 O O . CYS A 1 167 ? 35.676 40.581 9.680 1.00 50.47 167 CYS A O 1
ATOM 1348 N N . TYR A 1 168 ? 34.070 39.255 8.840 1.00 43.38 168 TYR A N 1
ATOM 1349 C CA . TYR A 1 168 ? 32.997 40.242 8.801 1.00 43.38 168 TYR A CA 1
ATOM 1350 C C . TYR A 1 168 ? 31.660 39.507 8.820 1.00 43.38 168 TYR A C 1
ATOM 1352 O O . TYR A 1 168 ? 31.339 38.727 7.926 1.00 43.38 168 TYR A O 1
ATOM 1360 N N . ASP A 1 169 ? 30.930 39.762 9.901 1.00 47.56 169 ASP A N 1
ATOM 1361 C CA . ASP A 1 169 ? 29.490 39.605 10.016 1.00 47.56 169 ASP A CA 1
ATOM 1362 C C . ASP A 1 169 ? 28.786 40.287 8.839 1.00 47.56 169 ASP A C 1
ATOM 1364 O O . ASP A 1 169 ? 29.028 41.461 8.556 1.00 47.56 169 ASP A O 1
ATOM 1368 N N . ALA A 1 170 ? 27.846 39.578 8.222 1.00 47.81 170 ALA A N 1
ATOM 1369 C CA . ALA A 1 170 ? 26.730 40.187 7.518 1.00 47.81 170 ALA A CA 1
ATOM 1370 C C . ALA A 1 170 ? 25.515 39.264 7.650 1.00 47.81 170 ALA A C 1
ATOM 1372 O O . ALA A 1 170 ? 25.271 38.378 6.834 1.00 47.81 170 ALA A O 1
ATOM 1373 N N . ARG A 1 171 ? 24.745 39.495 8.720 1.00 48.62 171 ARG A N 1
ATOM 1374 C CA . ARG A 1 171 ? 23.303 39.242 8.732 1.00 48.62 171 ARG A CA 1
ATOM 1375 C C . ARG A 1 171 ? 22.693 39.945 7.517 1.00 48.62 171 ARG A C 1
ATOM 1377 O O . ARG A 1 171 ? 22.678 41.172 7.484 1.00 48.62 171 ARG A O 1
ATOM 1384 N N . ALA A 1 172 ? 22.167 39.181 6.568 1.00 45.50 172 ALA A N 1
ATOM 1385 C CA . ALA A 1 172 ? 21.258 39.687 5.550 1.00 45.50 172 ALA A CA 1
ATOM 1386 C C . ALA A 1 172 ? 20.257 38.589 5.155 1.00 45.50 172 ALA A C 1
ATOM 1388 O O . ALA A 1 172 ? 20.646 37.473 4.823 1.00 45.50 172 ALA A O 1
ATOM 1389 N N . ASP A 1 173 ? 18.982 38.964 5.229 1.00 46.88 173 ASP A N 1
ATOM 1390 C CA . ASP A 1 173 ? 17.805 38.364 4.596 1.00 46.88 173 ASP A CA 1
ATOM 1391 C C . ASP A 1 173 ? 17.186 37.087 5.186 1.00 46.88 173 ASP A C 1
ATOM 1393 O O . ASP A 1 173 ? 17.160 36.001 4.612 1.00 46.88 173 ASP A O 1
ATOM 1397 N N . GLN A 1 174 ? 16.487 37.308 6.306 1.00 48.62 174 GLN A N 1
ATOM 1398 C CA . GLN A 1 174 ? 15.109 36.825 6.421 1.00 48.62 174 GLN A CA 1
ATOM 1399 C C . GLN A 1 174 ? 14.240 37.443 5.309 1.00 48.62 174 GLN A C 1
ATOM 1401 O O . GLN A 1 174 ? 14.313 38.649 5.086 1.00 48.62 174 GLN A O 1
ATOM 1406 N N . ARG A 1 175 ? 13.310 36.629 4.785 1.00 49.84 175 ARG A 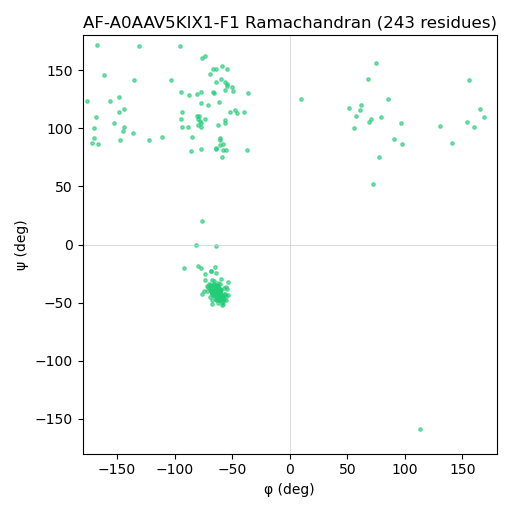N 1
ATOM 1407 C CA . ARG A 1 175 ? 12.172 36.935 3.884 1.00 49.84 175 ARG A CA 1
ATOM 1408 C C . ARG A 1 175 ? 12.421 36.682 2.396 1.00 49.84 175 ARG A C 1
ATOM 1410 O O . ARG A 1 175 ? 12.651 37.610 1.644 1.00 49.84 175 ARG A O 1
ATOM 1417 N N . HIS A 1 176 ? 12.184 35.439 1.985 1.00 42.50 176 HIS A N 1
ATOM 1418 C CA . HIS A 1 176 ? 11.055 35.051 1.121 1.00 42.50 176 HIS A CA 1
ATOM 1419 C C . HIS A 1 176 ? 10.694 33.610 1.542 1.00 42.50 176 HIS A C 1
ATOM 1421 O O . HIS A 1 176 ? 11.535 32.726 1.501 1.00 42.50 176 HIS A O 1
ATOM 1427 N N . GLY A 1 177 ? 9.531 33.320 2.124 1.00 45.84 177 GLY A N 1
ATOM 1428 C CA . GLY A 1 177 ? 8.239 33.628 1.526 1.00 45.84 177 GLY A CA 1
ATOM 1429 C C . GLY A 1 177 ? 7.981 32.695 0.342 1.00 45.84 177 GLY A C 1
ATOM 1430 O O . GLY A 1 177 ? 7.749 33.161 -0.764 1.00 45.84 177 GLY A O 1
ATOM 1431 N N . SER A 1 178 ? 8.099 31.383 0.540 1.00 40.34 178 SER A N 1
ATOM 1432 C CA . SER A 1 178 ? 7.522 30.393 -0.368 1.00 40.34 178 SER A CA 1
ATOM 1433 C C . SER A 1 178 ? 6.867 29.320 0.479 1.00 40.34 178 SER A C 1
ATOM 1435 O O . SER A 1 178 ? 7.516 28.419 1.007 1.00 40.34 178 SER A O 1
ATOM 1437 N N . THR A 1 179 ? 5.564 29.523 0.642 1.00 46.69 179 THR A N 1
ATOM 1438 C CA . THR A 1 179 ? 4.515 28.530 0.851 1.00 46.69 179 THR A CA 1
ATOM 1439 C C . THR A 1 179 ? 4.797 27.276 0.025 1.00 46.69 179 THR A C 1
ATOM 1441 O O . THR A 1 179 ? 4.273 27.089 -1.068 1.00 46.69 179 THR A O 1
ATOM 1444 N N . SER A 1 180 ? 5.660 26.406 0.540 1.00 41.31 180 SER A N 1
ATOM 1445 C CA . SER A 1 180 ? 5.524 24.984 0.275 1.00 41.31 180 SER A CA 1
ATOM 1446 C C . SER A 1 180 ? 4.399 24.557 1.192 1.00 41.31 180 SER A C 1
ATOM 1448 O O . SER A 1 180 ? 4.526 24.575 2.415 1.00 41.31 180 SER A O 1
ATOM 1450 N N . ASN A 1 181 ? 3.250 24.351 0.562 1.00 48.31 181 ASN A N 1
ATOM 1451 C CA . ASN A 1 181 ? 2.035 23.879 1.180 1.00 48.31 181 ASN A CA 1
ATOM 1452 C C . ASN A 1 181 ? 2.392 22.799 2.194 1.00 48.31 181 ASN A C 1
ATOM 1454 O O . ASN A 1 181 ? 2.851 21.713 1.841 1.00 48.31 181 ASN A O 1
ATOM 1458 N N . HIS A 1 182 ? 2.143 23.110 3.461 1.00 38.00 182 HIS A N 1
ATOM 1459 C CA . HIS A 1 182 ? 1.654 22.113 4.380 1.00 38.00 182 HIS A CA 1
ATOM 1460 C C . HIS A 1 182 ? 0.384 21.526 3.743 1.00 38.00 182 HIS A C 1
ATOM 1462 O O . HIS A 1 182 ? -0.726 21.891 4.111 1.00 38.00 182 HIS A O 1
ATOM 1468 N N . THR A 1 183 ? 0.522 20.586 2.804 1.00 46.19 183 THR A N 1
ATOM 1469 C CA . THR A 1 183 ? -0.369 19.435 2.815 1.00 46.19 183 THR A CA 1
ATOM 1470 C C . THR A 1 183 ? -0.031 18.750 4.124 1.00 46.19 183 THR A C 1
ATOM 1472 O O . THR A 1 183 ? 0.815 17.857 4.197 1.00 46.19 183 THR A O 1
ATOM 1475 N N . ALA A 1 184 ? -0.645 19.258 5.199 1.00 44.75 184 ALA A N 1
ATOM 1476 C CA . ALA A 1 184 ? -0.995 18.433 6.328 1.00 44.75 184 ALA A CA 1
ATOM 1477 C C . ALA A 1 184 ? -1.395 17.088 5.730 1.00 44.75 184 ALA A C 1
ATOM 1479 O O . ALA A 1 184 ? -2.122 17.058 4.735 1.00 44.75 184 ALA A O 1
ATOM 1480 N N . MET A 1 185 ? -0.851 15.997 6.251 1.00 46.38 185 MET A N 1
ATOM 1481 C CA . MET A 1 185 ? -1.407 14.687 5.970 1.00 46.38 185 MET A CA 1
ATOM 1482 C C . MET A 1 185 ? -2.840 14.746 6.496 1.00 46.38 185 MET A C 1
ATOM 1484 O O . MET A 1 185 ? -3.084 14.494 7.674 1.00 46.38 185 MET A O 1
ATOM 1488 N N . VAL A 1 186 ? -3.755 15.246 5.662 1.00 57.94 186 VAL A N 1
ATOM 1489 C CA . VAL A 1 186 ? -5.182 15.259 5.904 1.00 57.94 186 VAL A CA 1
ATOM 1490 C C . VAL A 1 186 ? -5.468 13.783 5.976 1.00 57.94 186 VAL A C 1
ATOM 1492 O O . VAL A 1 186 ? -5.375 13.076 4.973 1.00 57.94 186 VAL A O 1
ATOM 1495 N N . LYS A 1 187 ? -5.632 13.296 7.208 1.00 66.06 187 LYS A N 1
ATOM 1496 C CA . LYS A 1 187 ? -6.171 11.970 7.448 1.00 66.06 187 LYS A CA 1
ATOM 1497 C C . LYS A 1 187 ? -7.390 11.897 6.560 1.00 66.06 187 LYS A C 1
ATOM 1499 O O . LYS A 1 187 ? -8.281 12.728 6.714 1.00 66.06 187 LYS A O 1
ATOM 1504 N N . ASP A 1 188 ? -7.330 10.991 5.598 1.00 70.38 188 ASP A N 1
ATOM 1505 C CA . ASP A 1 188 ? -8.427 10.733 4.694 1.00 70.38 188 ASP A CA 1
ATOM 1506 C C . ASP A 1 188 ? -9.709 10.633 5.534 1.00 70.38 188 ASP A C 1
ATOM 1508 O O . ASP A 1 188 ? -9.784 9.751 6.399 1.00 70.38 188 ASP A O 1
ATOM 1512 N N . PRO A 1 189 ? -10.649 11.583 5.388 1.00 80.19 189 PRO A N 1
ATOM 1513 C CA . PRO A 1 189 ? -11.845 11.611 6.218 1.00 80.19 189 PRO A CA 1
ATOM 1514 C C . PRO A 1 189 ? -12.720 10.379 5.969 1.00 80.19 189 PRO A C 1
ATOM 1516 O O . PRO A 1 189 ? -13.527 10.027 6.830 1.00 80.19 189 PRO A O 1
ATOM 1519 N N . TYR A 1 190 ? -12.529 9.697 4.834 1.00 89.56 190 TYR A N 1
ATOM 1520 C CA . TYR A 1 190 ? -13.353 8.584 4.392 1.00 89.56 190 TYR A CA 1
ATOM 1521 C C . TYR A 1 190 ? -12.501 7.337 4.185 1.00 89.56 190 TYR A C 1
ATOM 1523 O O . TYR A 1 190 ? -12.001 7.051 3.098 1.00 89.56 190 TYR A O 1
ATOM 1531 N N . SER A 1 191 ? -12.354 6.547 5.249 1.00 93.25 191 SER A N 1
ATOM 1532 C CA . SER A 1 191 ? -11.618 5.290 5.162 1.00 93.25 191 SER A CA 1
ATOM 1533 C C . SER A 1 191 ? -12.341 4.278 4.260 1.00 93.25 191 SER A C 1
ATOM 1535 O O . SER A 1 191 ? -13.572 4.240 4.175 1.00 93.25 191 SER A O 1
ATOM 1537 N N . ILE A 1 192 ? -11.579 3.383 3.621 1.00 94.19 192 ILE A N 1
ATOM 1538 C CA . ILE A 1 192 ? -12.147 2.261 2.847 1.00 94.19 192 ILE A CA 1
ATOM 1539 C C . ILE A 1 192 ? -13.086 1.416 3.726 1.00 94.19 192 ILE A C 1
ATOM 1541 O O . ILE A 1 192 ? -14.122 0.949 3.257 1.00 94.19 192 ILE A O 1
ATOM 1545 N N . ALA A 1 193 ? -12.751 1.242 5.008 1.00 94.19 193 ALA A N 1
ATOM 1546 C CA . ALA A 1 193 ? -13.569 0.486 5.951 1.00 94.19 193 ALA A CA 1
ATOM 1547 C C . ALA A 1 193 ? -14.947 1.132 6.173 1.00 94.19 193 ALA A C 1
ATOM 1549 O O . ALA A 1 193 ? -15.949 0.419 6.239 1.00 94.19 193 ALA A O 1
ATOM 1550 N N . ASP A 1 194 ? -15.018 2.464 6.228 1.00 94.75 194 ASP A N 1
ATOM 1551 C CA . ASP A 1 194 ? -16.285 3.190 6.340 1.00 94.75 194 ASP A CA 1
ATOM 1552 C C . ASP A 1 194 ? -17.132 3.053 5.077 1.00 94.75 194 ASP A C 1
ATOM 1554 O O . ASP A 1 194 ? -18.330 2.786 5.173 1.00 94.75 194 ASP A O 1
ATOM 1558 N N . CYS A 1 195 ? -16.505 3.132 3.901 1.00 94.94 195 CYS A N 1
ATOM 1559 C CA . CYS A 1 195 ? -17.188 2.925 2.624 1.00 94.94 195 CYS A CA 1
ATOM 1560 C C . CYS A 1 195 ? -17.778 1.508 2.528 1.00 94.94 195 CYS A C 1
ATOM 1562 O O . CYS A 1 195 ? -18.936 1.347 2.155 1.00 94.94 195 CYS A O 1
ATOM 1564 N N . ILE A 1 196 ? -17.023 0.478 2.937 1.00 94.31 196 ILE A N 1
ATOM 1565 C CA . ILE A 1 196 ? -17.503 -0.916 2.981 1.00 94.31 196 ILE A CA 1
ATOM 1566 C C . ILE A 1 196 ? -18.642 -1.080 3.994 1.00 94.31 196 ILE A C 1
ATOM 1568 O O . ILE A 1 196 ? -19.610 -1.790 3.725 1.00 94.31 196 ILE A O 1
ATOM 1572 N N . ARG A 1 197 ? -18.554 -0.423 5.156 1.00 95.38 197 ARG A N 1
ATOM 1573 C CA . ARG A 1 197 ? -19.608 -0.458 6.177 1.00 95.38 197 ARG A CA 1
ATOM 1574 C C . ARG A 1 197 ? -20.911 0.132 5.645 1.00 95.38 197 ARG A C 1
ATOM 1576 O O . ARG A 1 197 ? -21.944 -0.509 5.801 1.00 95.38 197 ARG A O 1
ATOM 1583 N N . ILE A 1 198 ? -20.848 1.284 4.974 1.00 94.88 198 ILE A N 1
ATOM 1584 C CA . ILE A 1 198 ? -22.001 1.872 4.278 1.00 94.88 198 ILE A CA 1
ATOM 1585 C C . ILE A 1 198 ? -22.514 0.897 3.216 1.00 94.88 198 ILE A C 1
ATOM 1587 O O . ILE A 1 198 ? -23.712 0.642 3.153 1.00 94.88 198 ILE A O 1
ATOM 1591 N N . LEU A 1 199 ? -21.623 0.285 2.431 1.00 93.81 199 LEU A N 1
ATOM 1592 C CA . LEU A 1 199 ? -22.024 -0.641 1.377 1.00 93.81 199 LEU A CA 1
ATOM 1593 C C . LEU A 1 199 ? -22.851 -1.818 1.925 1.00 93.81 199 LEU A C 1
ATOM 1595 O O . LEU A 1 199 ? -23.910 -2.134 1.394 1.00 93.81 199 LEU A O 1
ATOM 1599 N N . ASN A 1 200 ? -22.412 -2.400 3.043 1.00 92.31 200 ASN A N 1
ATOM 1600 C CA . ASN A 1 200 ? -23.105 -3.502 3.711 1.00 92.31 200 ASN A CA 1
ATOM 1601 C C . ASN A 1 200 ? -24.444 -3.090 4.344 1.00 92.31 200 ASN A C 1
ATOM 1603 O O . ASN A 1 200 ? -25.296 -3.948 4.558 1.00 92.31 200 ASN A O 1
ATOM 1607 N N . THR A 1 201 ? -24.649 -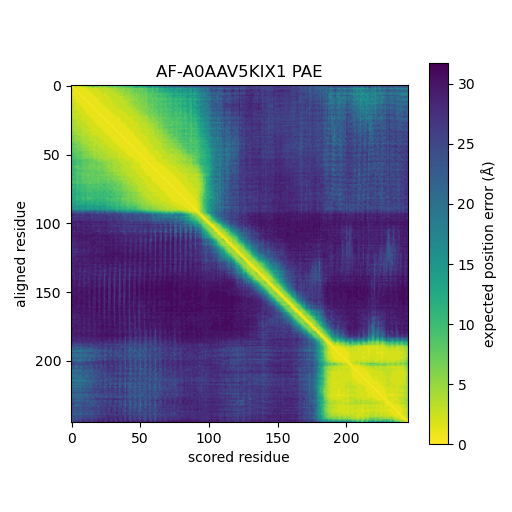1.805 4.659 1.00 94.50 201 THR A N 1
ATOM 1608 C CA . THR A 1 201 ? -25.942 -1.321 5.177 1.00 94.50 201 THR A CA 1
ATOM 1609 C C . THR A 1 201 ? -27.005 -1.165 4.092 1.00 94.50 201 THR A C 1
ATOM 1611 O O . THR A 1 201 ? -28.187 -1.188 4.412 1.00 94.50 201 THR A O 1
ATOM 1614 N N . MET A 1 202 ? -26.614 -1.067 2.815 1.00 89.94 202 MET A N 1
ATOM 1615 C CA . MET A 1 202 ? -27.549 -0.846 1.700 1.00 89.94 202 MET A CA 1
ATOM 1616 C C . MET A 1 202 ? -28.258 -2.129 1.219 1.00 89.94 202 MET A C 1
ATOM 1618 O O . MET A 1 202 ? -29.083 -2.067 0.309 1.00 89.94 202 MET A O 1
ATOM 1622 N N . GLY A 1 203 ? -27.969 -3.285 1.830 1.00 87.38 203 GLY A N 1
ATOM 1623 C CA . GLY A 1 203 ? -28.676 -4.550 1.602 1.00 87.38 203 GLY A CA 1
ATOM 1624 C C . GLY A 1 203 ? -27.837 -5.638 0.926 1.00 87.38 203 GLY A C 1
ATOM 1625 O O . GLY A 1 203 ? -26.606 -5.622 0.964 1.00 87.38 203 GLY A O 1
ATOM 1626 N N . ASP A 1 204 ? -28.521 -6.609 0.312 1.00 89.00 204 ASP A N 1
ATOM 1627 C CA . ASP A 1 204 ? -27.902 -7.778 -0.326 1.00 89.00 204 ASP A CA 1
ATOM 1628 C C . ASP A 1 204 ? -27.289 -7.421 -1.689 1.00 89.00 204 ASP A C 1
ATOM 1630 O O . ASP A 1 204 ? -27.877 -7.631 -2.752 1.00 89.00 204 ASP A O 1
ATOM 1634 N N . ILE A 1 205 ? -26.075 -6.871 -1.659 1.00 92.38 205 ILE A N 1
ATOM 1635 C CA . ILE A 1 205 ? -25.299 -6.553 -2.860 1.00 92.38 205 ILE A CA 1
ATOM 1636 C C . ILE A 1 205 ? -24.474 -7.785 -3.277 1.00 92.38 205 ILE A C 1
ATOM 1638 O O . ILE A 1 205 ? -23.715 -8.327 -2.465 1.00 92.38 205 ILE A O 1
ATOM 1642 N N . PRO A 1 206 ? -24.546 -8.229 -4.547 1.00 92.81 206 PRO A N 1
ATOM 1643 C CA . PRO A 1 206 ? -23.715 -9.314 -5.053 1.00 92.81 206 PRO A CA 1
ATOM 1644 C C . PRO A 1 206 ? -22.220 -9.055 -4.835 1.00 92.81 206 PRO A C 1
ATOM 1646 O O . PRO A 1 206 ? -21.703 -7.978 -5.139 1.00 92.81 206 PRO A O 1
ATOM 1649 N N . TYR A 1 207 ? -21.488 -10.081 -4.394 1.00 91.19 207 TYR A N 1
ATOM 1650 C CA . TYR A 1 207 ? -20.048 -9.992 -4.115 1.00 91.19 207 TYR A CA 1
ATOM 1651 C C . TYR A 1 207 ? -19.219 -9.450 -5.296 1.00 91.19 207 TYR A C 1
ATOM 1653 O O . TYR A 1 207 ? -18.213 -8.767 -5.104 1.00 91.19 207 TYR A O 1
ATOM 1661 N N . THR A 1 208 ? -19.644 -9.724 -6.532 1.00 93.06 208 THR A N 1
ATOM 1662 C CA . THR A 1 208 ? -19.011 -9.209 -7.755 1.00 93.06 208 THR A CA 1
ATOM 1663 C C . THR A 1 208 ? -19.027 -7.683 -7.820 1.00 93.06 208 THR A C 1
ATOM 1665 O O . THR A 1 208 ? -18.025 -7.083 -8.210 1.00 93.06 208 THR A O 1
ATOM 1668 N N . ILE A 1 209 ? -20.124 -7.060 -7.393 1.00 93.12 209 ILE A N 1
ATOM 1669 C CA . ILE A 1 209 ? -20.291 -5.607 -7.363 1.00 93.12 209 ILE A CA 1
ATOM 1670 C C . ILE A 1 209 ? -19.520 -5.014 -6.182 1.00 93.12 209 ILE A C 1
ATOM 1672 O O . ILE A 1 209 ? -18.781 -4.049 -6.364 1.00 93.12 209 ILE A O 1
ATOM 1676 N N . VAL A 1 210 ? -19.579 -5.648 -5.004 1.00 92.94 210 VAL A N 1
ATOM 1677 C CA . VAL A 1 210 ? -18.775 -5.252 -3.829 1.00 92.94 210 VAL A CA 1
ATOM 1678 C C . VAL A 1 210 ? -17.287 -5.192 -4.179 1.00 92.94 210 VAL A C 1
ATOM 1680 O O . VAL A 1 210 ? -16.599 -4.232 -3.831 1.00 92.94 210 VAL A O 1
ATOM 1683 N N . LYS A 1 211 ? -16.781 -6.185 -4.919 1.00 94.12 211 LYS A N 1
ATOM 1684 C CA . LYS A 1 211 ? -15.385 -6.214 -5.366 1.00 94.12 211 LYS A CA 1
ATOM 1685 C C . LYS A 1 211 ? -15.048 -5.033 -6.286 1.00 94.12 211 LYS A C 1
ATOM 1687 O O . LYS A 1 211 ? -14.034 -4.379 -6.058 1.00 94.12 211 LYS A O 1
ATOM 1692 N N . LYS A 1 212 ? -15.901 -4.726 -7.273 1.00 94.38 212 LYS A N 1
ATOM 1693 C CA . LYS A 1 212 ? -15.722 -3.569 -8.172 1.00 94.38 212 LYS A CA 1
ATOM 1694 C C . LYS A 1 212 ? -15.749 -2.239 -7.407 1.00 94.38 212 LYS A C 1
ATOM 1696 O O . LYS A 1 212 ? -14.881 -1.397 -7.617 1.00 94.38 212 LYS A O 1
ATOM 1701 N N . ALA A 1 213 ? -16.697 -2.077 -6.484 1.00 94.81 213 ALA A N 1
ATOM 1702 C CA . ALA A 1 213 ? -16.785 -0.899 -5.623 1.00 94.81 213 ALA A CA 1
ATOM 1703 C C . ALA A 1 213 ? -15.531 -0.751 -4.744 1.00 94.81 213 ALA A C 1
ATOM 1705 O O . ALA A 1 213 ? -14.969 0.333 -4.639 1.00 94.81 213 ALA A O 1
ATOM 1706 N N . THR A 1 214 ? -15.016 -1.857 -4.197 1.00 94.62 214 THR A N 1
ATOM 1707 C CA . THR A 1 214 ? -13.773 -1.859 -3.406 1.00 94.62 214 THR A CA 1
ATOM 1708 C C . THR A 1 214 ? -12.558 -1.438 -4.238 1.00 94.62 214 THR A C 1
ATOM 1710 O O . THR A 1 214 ? -11.669 -0.755 -3.732 1.00 94.62 214 THR A O 1
ATOM 1713 N N . ASP A 1 215 ? -12.510 -1.813 -5.520 1.00 95.38 215 ASP A N 1
ATOM 1714 C CA . ASP A 1 215 ? -11.453 -1.366 -6.428 1.00 95.38 215 ASP A CA 1
ATOM 1715 C C . ASP A 1 215 ? -11.546 0.142 -6.727 1.00 95.38 215 ASP A C 1
ATOM 1717 O O . ASP A 1 215 ? -10.508 0.807 -6.731 1.00 95.38 215 ASP A O 1
ATOM 1721 N N . LYS A 1 216 ? -12.757 0.697 -6.889 1.00 94.62 216 LYS A N 1
ATOM 1722 C CA . LYS A 1 216 ? -13.001 2.151 -7.008 1.00 94.62 216 LYS A CA 1
ATOM 1723 C C . LYS A 1 216 ? -12.605 2.902 -5.736 1.00 94.62 216 LYS A C 1
ATOM 1725 O O . LYS A 1 216 ? -11.893 3.897 -5.806 1.00 94.62 216 LYS A O 1
ATOM 1730 N N . PHE A 1 217 ? -12.919 2.354 -4.561 1.00 95.38 217 PHE A N 1
ATOM 1731 C CA . PHE A 1 217 ? -12.529 2.929 -3.270 1.00 95.38 217 PHE A CA 1
ATOM 1732 C C . PHE A 1 217 ? -11.019 2.982 -3.028 1.00 95.38 217 PHE A C 1
ATOM 1734 O O . PHE A 1 217 ? -10.612 3.487 -1.990 1.00 95.38 217 PHE A O 1
ATOM 1741 N N . LYS A 1 218 ? -10.155 2.507 -3.933 1.00 94.12 218 LYS A N 1
ATOM 1742 C CA . LYS A 1 218 ? -8.716 2.817 -3.869 1.00 94.12 218 LYS A CA 1
ATOM 1743 C C . LYS A 1 218 ? -8.450 4.301 -4.139 1.00 94.12 218 LYS A C 1
ATOM 1745 O O . LYS A 1 218 ? -7.520 4.855 -3.551 1.00 94.12 218 LYS A O 1
ATOM 1750 N N . SER A 1 219 ? -9.280 4.949 -4.956 1.00 94.00 219 SER A N 1
ATOM 1751 C CA . SER A 1 219 ? -9.214 6.388 -5.208 1.00 94.00 219 SER A CA 1
ATOM 1752 C C . SER A 1 219 ? -9.883 7.176 -4.071 1.00 94.00 219 SER A C 1
ATOM 1754 O O . SER A 1 219 ? -11.006 6.831 -3.701 1.00 94.00 219 SER A O 1
ATOM 1756 N N . PRO A 1 220 ? -9.232 8.201 -3.485 1.00 92.62 220 PRO A N 1
ATOM 1757 C CA . PRO A 1 220 ? -9.848 9.058 -2.466 1.00 92.62 220 PRO A CA 1
ATOM 1758 C C . PRO A 1 220 ? -11.077 9.807 -2.988 1.00 92.62 220 PRO A C 1
ATOM 1760 O O . PRO A 1 220 ? -12.091 9.841 -2.299 1.00 92.62 220 PRO A O 1
ATOM 1763 N N . ASP A 1 221 ? -11.025 10.299 -4.224 1.00 93.62 221 ASP A N 1
ATOM 1764 C CA . ASP A 1 221 ? -12.109 11.080 -4.828 1.00 93.62 221 ASP A CA 1
ATOM 1765 C C . ASP A 1 221 ? -13.396 10.246 -4.977 1.00 93.62 221 ASP A C 1
ATOM 1767 O O . ASP A 1 221 ? -14.505 10.728 -4.746 1.00 93.62 221 ASP A O 1
ATOM 1771 N N . ASP A 1 222 ? -13.252 8.954 -5.301 1.00 94.88 222 ASP A N 1
ATOM 1772 C CA . ASP A 1 222 ? -14.381 8.021 -5.398 1.00 94.88 222 ASP A CA 1
ATOM 1773 C C . ASP A 1 222 ? -14.975 7.709 -4.013 1.00 94.88 222 ASP A C 1
ATOM 1775 O O . ASP A 1 222 ? -16.186 7.518 -3.892 1.00 94.88 222 ASP A O 1
ATOM 1779 N N . ARG A 1 223 ? -14.143 7.662 -2.957 1.00 95.25 223 ARG A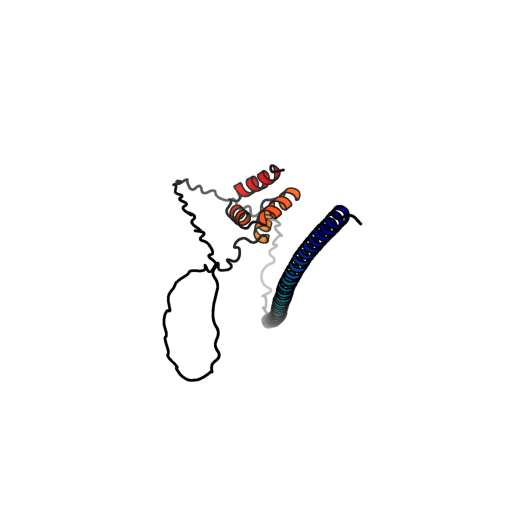 N 1
ATOM 1780 C CA . ARG A 1 223 ? -14.612 7.467 -1.572 1.00 95.25 223 ARG A CA 1
ATOM 1781 C C . ARG A 1 223 ? -15.412 8.671 -1.094 1.00 95.25 223 ARG A C 1
ATOM 1783 O O . ARG A 1 223 ? -16.506 8.492 -0.569 1.00 95.25 223 ARG A O 1
ATOM 1790 N N . GLU A 1 224 ? -14.884 9.871 -1.305 1.00 94.38 224 GLU A N 1
ATOM 1791 C CA . GLU A 1 224 ? -15.557 11.125 -0.964 1.00 94.38 224 GLU A CA 1
ATOM 1792 C C . GLU A 1 224 ? -16.894 11.240 -1.697 1.00 94.38 224 GLU A C 1
ATOM 1794 O O . GLU A 1 224 ? -17.935 11.345 -1.050 1.00 94.38 224 GLU A O 1
ATOM 1799 N N . THR A 1 225 ? -16.889 11.055 -3.021 1.00 94.75 225 THR A N 1
ATOM 1800 C CA . THR A 1 225 ? -18.114 11.076 -3.833 1.00 94.75 225 THR A CA 1
ATOM 1801 C C . THR A 1 225 ? -19.143 10.073 -3.310 1.00 94.75 225 THR A C 1
ATOM 1803 O O . THR A 1 225 ? -20.305 10.416 -3.111 1.00 94.75 225 THR A O 1
ATOM 1806 N N . PHE A 1 226 ? -18.734 8.831 -3.034 1.00 95.88 226 PHE A N 1
ATOM 1807 C CA . PHE A 1 226 ? -19.646 7.798 -2.540 1.00 95.88 226 PHE A CA 1
ATOM 1808 C C . PHE A 1 226 ? -20.249 8.132 -1.168 1.00 95.88 226 PHE A C 1
ATOM 1810 O O . PHE A 1 226 ? -21.438 7.892 -0.935 1.00 95.88 226 PHE A O 1
ATOM 1817 N N . VAL A 1 227 ? -19.451 8.687 -0.252 1.00 94.69 227 VAL A N 1
ATOM 1818 C CA . VAL A 1 227 ? -19.925 9.051 1.089 1.00 94.69 227 VAL A CA 1
ATOM 1819 C C . VAL A 1 227 ? -20.838 10.276 1.052 1.00 94.69 227 VAL A C 1
ATOM 1821 O O . VAL A 1 227 ? -21.814 10.308 1.803 1.00 94.69 227 VAL A O 1
ATOM 1824 N N . GLU A 1 228 ? -20.578 11.239 0.170 1.00 94.75 228 GLU A N 1
ATOM 1825 C CA . GLU A 1 228 ? -21.412 12.434 -0.006 1.00 94.75 228 GLU A CA 1
ATOM 1826 C C . GLU A 1 228 ? -22.734 12.152 -0.725 1.00 94.75 228 GLU A C 1
ATOM 1828 O O . GLU A 1 228 ? -23.721 12.860 -0.503 1.00 94.75 228 GLU A O 1
ATOM 1833 N N . LEU A 1 229 ? -22.794 11.100 -1.550 1.00 95.44 229 LEU A N 1
ATOM 1834 C CA . LEU A 1 229 ? -24.041 10.684 -2.181 1.00 95.44 229 LEU A CA 1
ATOM 1835 C C . LEU A 1 229 ? -25.110 10.408 -1.125 1.00 95.44 229 LEU A C 1
ATOM 1837 O O . LEU A 1 229 ? -24.860 9.794 -0.082 1.00 95.44 229 LEU A O 1
ATOM 1841 N N . ARG A 1 230 ? -26.339 10.822 -1.429 1.00 94.44 230 ARG A N 1
ATOM 1842 C CA . ARG A 1 230 ? -27.502 10.464 -0.624 1.00 94.44 230 ARG A CA 1
ATOM 1843 C C . ARG A 1 230 ? -27.735 8.956 -0.669 1.00 94.44 230 ARG A C 1
ATOM 1845 O O . ARG A 1 230 ? -27.418 8.303 -1.661 1.00 94.44 230 ARG A O 1
ATOM 1852 N N . GLU A 1 231 ? -28.317 8.415 0.395 1.00 92.00 231 GLU A N 1
ATOM 1853 C CA . GLU A 1 231 ? -28.556 6.975 0.546 1.00 92.00 231 GLU A CA 1
ATOM 1854 C C . GLU A 1 231 ? -29.334 6.371 -0.634 1.00 92.00 231 GLU A C 1
ATOM 1856 O O . GLU A 1 231 ? -28.981 5.298 -1.118 1.00 92.00 231 GLU A O 1
ATOM 1861 N N . ASP A 1 232 ? -30.308 7.107 -1.176 1.00 90.62 232 ASP A N 1
ATOM 1862 C CA . ASP A 1 232 ? -31.087 6.701 -2.344 1.00 90.62 232 ASP A CA 1
ATOM 1863 C C . ASP A 1 232 ? -30.258 6.614 -3.635 1.00 90.62 232 ASP A C 1
ATOM 1865 O O . ASP A 1 232 ? -30.520 5.761 -4.479 1.00 90.62 232 ASP A O 1
ATOM 1869 N N . TRP A 1 233 ? -29.221 7.443 -3.781 1.00 94.88 233 TRP A N 1
ATOM 1870 C CA . TRP A 1 233 ? -28.394 7.500 -4.994 1.00 94.88 233 TRP A CA 1
ATOM 1871 C C . TRP A 1 233 ? -27.178 6.581 -4.943 1.00 94.88 233 TRP A C 1
ATOM 1873 O O . TRP A 1 233 ? -26.639 6.210 -5.985 1.00 94.88 233 TRP A O 1
ATOM 1883 N N . ARG A 1 234 ? -26.750 6.165 -3.747 1.00 94.56 234 ARG A N 1
ATOM 1884 C CA . ARG A 1 234 ? -25.638 5.216 -3.602 1.00 94.56 234 ARG A CA 1
ATOM 1885 C C . ARG A 1 234 ? -25.945 3.878 -4.263 1.00 94.56 234 ARG A C 1
ATOM 1887 O O . ARG A 1 234 ? -25.056 3.289 -4.868 1.00 94.56 234 ARG A O 1
ATOM 1894 N N . MET A 1 235 ? -27.191 3.411 -4.194 1.00 90.94 235 MET A N 1
ATOM 1895 C CA . MET A 1 235 ? -27.580 2.160 -4.849 1.00 90.94 235 MET A CA 1
ATOM 1896 C C . MET A 1 235 ? -27.564 2.257 -6.370 1.00 90.94 235 MET A C 1
ATOM 1898 O O . MET A 1 235 ? -27.196 1.287 -7.027 1.00 90.94 235 MET A O 1
ATOM 1902 N N . ASP A 1 236 ? -27.917 3.407 -6.934 1.00 92.94 236 ASP A N 1
ATOM 1903 C CA . ASP A 1 236 ? -27.848 3.605 -8.381 1.00 92.94 236 ASP A CA 1
ATOM 1904 C C . ASP A 1 236 ? -26.394 3.723 -8.850 1.00 92.94 236 ASP A C 1
ATOM 1906 O O . ASP A 1 236 ? -26.012 3.044 -9.799 1.00 92.94 236 ASP A O 1
ATOM 1910 N N . TRP A 1 237 ? -25.537 4.415 -8.090 1.00 94.75 237 TRP A N 1
ATOM 1911 C CA . TRP A 1 237 ? -24.088 4.416 -8.324 1.00 94.75 237 TRP A CA 1
ATOM 1912 C C . TRP A 1 237 ? -23.492 2.999 -8.304 1.00 94.75 237 TRP A C 1
ATOM 1914 O O . TRP A 1 237 ? -22.683 2.636 -9.156 1.00 94.75 237 TRP A O 1
ATOM 1924 N N . VAL A 1 238 ? -23.922 2.159 -7.357 1.00 93.00 238 VAL A N 1
ATOM 1925 C CA . VAL A 1 238 ? -23.493 0.755 -7.258 1.00 93.00 238 VAL A CA 1
ATOM 1926 C C . VAL A 1 238 ? -23.989 -0.084 -8.445 1.00 93.00 238 VAL A C 1
ATOM 1928 O O . VAL A 1 238 ? -23.243 -0.940 -8.923 1.00 93.00 238 VAL A O 1
ATOM 1931 N N . LYS A 1 239 ? -25.207 0.152 -8.950 1.00 90.69 239 LYS A N 1
ATOM 1932 C CA . LYS A 1 239 ? -25.737 -0.529 -10.148 1.00 90.69 239 LYS A CA 1
ATOM 1933 C C . LYS A 1 239 ? -25.024 -0.093 -11.424 1.00 90.69 239 LYS A C 1
ATOM 1935 O O . LYS A 1 239 ? -24.798 -0.922 -12.298 1.00 90.69 239 LYS A O 1
ATOM 1940 N N . ASP A 1 240 ? -24.612 1.166 -11.530 1.00 92.81 240 ASP A N 1
ATOM 1941 C CA . ASP A 1 240 ? -23.851 1.639 -12.690 1.00 92.81 240 ASP A CA 1
ATOM 1942 C C . ASP A 1 240 ? -22.505 0.907 -12.821 1.00 92.81 240 ASP A C 1
ATOM 1944 O O . ASP A 1 240 ? -22.095 0.548 -13.926 1.00 92.81 240 ASP A O 1
ATOM 1948 N N . LEU A 1 241 ? -21.880 0.530 -11.697 1.00 90.38 241 LEU A N 1
ATOM 1949 C CA . LEU A 1 241 ? -20.684 -0.325 -11.703 1.00 90.38 241 LEU A CA 1
ATOM 1950 C C . LEU A 1 241 ? -20.938 -1.730 -12.266 1.00 90.38 241 LEU A C 1
ATOM 1952 O O . LEU A 1 241 ? -19.998 -2.405 -12.707 1.00 90.38 241 LEU A O 1
ATOM 1956 N N . GLU A 1 242 ? -22.178 -2.215 -12.221 1.00 88.62 242 GLU A N 1
ATOM 1957 C CA . GLU A 1 242 ? -22.552 -3.479 -12.850 1.00 88.62 242 GLU A CA 1
ATOM 1958 C C . GLU A 1 242 ? -22.468 -3.368 -14.376 1.00 88.62 242 GLU A C 1
ATOM 1960 O O . GLU A 1 242 ? -21.910 -4.271 -15.003 1.00 88.62 242 GLU A O 1
ATOM 1965 N N . ASN A 1 243 ? -22.905 -2.229 -14.926 1.00 84.00 243 ASN A N 1
ATOM 1966 C CA . ASN A 1 243 ? -23.006 -1.946 -16.361 1.00 84.00 243 ASN A CA 1
ATOM 1967 C C . ASN A 1 243 ? -21.675 -1.560 -17.034 1.00 84.00 243 ASN A C 1
ATOM 1969 O O . ASN A 1 243 ? -21.557 -1.681 -18.249 1.00 84.00 243 ASN A O 1
ATOM 1973 N N . ASP A 1 244 ? -20.662 -1.145 -16.270 1.00 72.94 244 ASP A N 1
ATOM 1974 C CA . ASP A 1 244 ? -19.319 -0.791 -16.771 1.00 72.94 244 ASP A CA 1
ATOM 1975 C C . ASP A 1 244 ? -18.428 -2.014 -17.144 1.00 72.94 244 ASP A C 1
ATOM 1977 O O . ASP A 1 244 ? -17.198 -1.909 -17.183 1.00 72.94 244 ASP A O 1
ATOM 1981 N N . ALA A 1 245 ? -19.012 -3.198 -17.391 1.00 55.09 245 ALA A N 1
ATOM 1982 C CA . ALA A 1 245 ? -18.312 -4.421 -17.830 1.00 55.09 245 ALA A CA 1
ATOM 1983 C C . ALA A 1 245 ? -18.726 -4.864 -19.238 1.00 55.09 245 ALA A C 1
ATOM 1985 O O . ALA A 1 245 ? -17.817 -5.296 -19.985 1.00 55.09 245 ALA A O 1
#

Organism: NCBI:txid152421

InterPro domains:
  IPR045026 L10-interacting MYB domain-containing protein [PTHR47584] (101-240)

pLDDT: mean 77.24, std 23.19, range [38.0, 98.62]

Foldseek 3Di:
DDPVVVVVVVVVVVVVVVVVVVVVVVVVVVVVVVVVVVVVVVVVVVVVVVVVVVVVVVVVVVVVVVVVVVVVVVVVVVVVVVVVVVVVVVVVVPPPPPPPDDDDDPPDDDDDDDDDDDDDDDDDDDDDDDDDDDDDDDDDDDDDDDDDDDDDDDDDDDDDDDDDDDDDDDDDDDDDDDPPDPPPVPPLPFDLVNLLVLVVVLDDDDPVLSVLLSVLVVDSVSRVVLVPDDSVCNVVVSVVSVVVD

Radius of gyration: 41.54 Å; Cα contacts (8 Å, |Δi|>4): 37; chains: 1; bounding box: 108×56×112 Å

Secondary structure (DSSP, 8-state):
--HHHHHHHHHHHHHHHHHHHHHHHHHHHHHHHHHHHHHHHHHHHHHHHHHHHHHHHHHHHHHHHHHHHHHHHHHHHHHHHHHHHHHHHHHHH--------S------------------PPP-----------------------------------------------------------------SS-HHHHHHHHHHT----HHHHHHHHHHTTSHHHHHHHHHS-HHHHHHHHHHHHH--

Sequence (245 aa):
MTAEQRARRNEINRQSRKKKKNEVIEMKDKLKKHEDEMKNLRIENAELEHAKVSMGEELQALTAVKDKLESDLEEFKQERDKLNAFLQELLKDKDFKFIKGGDKHDMKPTQDHSPSDEESHSEKEISAGNFDGGDSEDDNDYKMKKKRAARSASSEGRSGKVPKFACYDARADQRHGSTSNHTAMVKDPYSIADCIRILNTMGDIPYTIVKKATDKFKSPDDRETFVELREDWRMDWVKDLENDA

Solvent-accessible surface area (backbone atoms only — not comparable to full-atom values): 16191 Å² total; per-residue (Å²): 134,55,74,65,60,54,51,54,53,52,49,53,52,50,51,52,52,51,52,54,51,51,52,51,50,53,51,50,53,51,50,50,50,50,51,52,52,55,52,49,53,52,51,55,50,51,54,51,52,51,52,51,52,52,53,50,51,51,51,51,53,52,49,54,52,49,56,50,53,56,51,55,52,50,51,53,51,54,51,52,51,52,50,52,53,51,52,53,51,60,54,62,76,52,76,73,76,70,72,90,72,82,78,93,70,88,78,74,85,79,77,87,81,83,86,79,87,79,86,80,83,80,86,78,90,79,82,89,83,86,91,85,80,86,84,87,83,90,88,88,84,86,82,90,84,87,80,86,89,85,87,84,84,87,81,86,91,80,91,81,86,87,90,85,90,80,92,78,93,73,93,78,80,87,87,80,92,73,89,71,74,79,73,60,85,68,70,70,89,59,46,60,68,58,54,51,52,55,52,61,69,78,48,97,70,56,67,74,49,55,51,53,51,54,60,47,42,71,40,67,68,53,31,49,51,56,68,70,41,53,79,81,50,42,58,52,57,53,51,52,63,61,71,78,113

Nearest PDB structures (foldseek):
  7nvu-assembly1_M  TM=4.896E-01  e=9.348E+00  Homo sapiens

Mean predicted aligned error: 21.13 Å